Protein AF-A0A9X5AUK1-F1 (afdb_monomer_lite)

InterPro domains:
  IPR046668 Domain of unknown function DUF6538 [PF20172] (3-81)

pLDDT: mean 70.42, std 21.97, range [28.8, 96.62]

Structure (mmCIF, N/CA/C/O backbone):
data_AF-A0A9X5AUK1-F1
#
_entry.id   AF-A0A9X5AUK1-F1
#
loop_
_atom_site.group_PDB
_atom_site.id
_atom_site.type_symbol
_atom_site.label_atom_id
_atom_site.label_alt_id
_atom_site.label_comp_id
_atom_site.label_asym_id
_atom_site.label_entity_id
_atom_site.label_seq_id
_atom_site.pdbx_PDB_ins_code
_atom_site.Cartn_x
_atom_site.Cartn_y
_atom_site.Cartn_z
_atom_site.occupancy
_atom_site.B_iso_or_equiv
_atom_site.auth_seq_id
_atom_site.auth_comp_id
_atom_site.auth_asym_id
_atom_site.auth_atom_id
_atom_site.pdbx_PDB_model_num
ATOM 1 N N . MET A 1 1 ? -27.255 1.239 17.340 1.00 54.66 1 MET A N 1
ATOM 2 C CA . MET A 1 1 ? -25.835 1.315 16.924 1.00 54.66 1 MET A CA 1
ATOM 3 C C . MET A 1 1 ? -25.204 -0.062 17.032 1.00 54.66 1 MET A C 1
ATOM 5 O O . MET A 1 1 ? -25.024 -0.529 18.146 1.00 54.66 1 MET A O 1
ATOM 9 N N . THR A 1 2 ? -24.862 -0.699 15.913 1.00 79.38 2 THR A N 1
ATOM 10 C CA . THR A 1 2 ? -24.250 -2.045 15.901 1.00 79.38 2 THR A CA 1
ATOM 11 C C . THR A 1 2 ? -22.759 -2.021 16.266 1.00 79.38 2 THR A C 1
ATOM 13 O O . THR A 1 2 ? -22.248 -2.968 16.855 1.00 79.38 2 THR A O 1
ATOM 16 N N . TYR A 1 3 ? -22.072 -0.916 15.951 1.00 91.06 3 TYR A N 1
ATOM 17 C CA . TYR A 1 3 ? -20.606 -0.824 15.958 1.00 91.06 3 TYR A CA 1
ATOM 18 C C . TYR A 1 3 ? -19.957 -0.357 17.271 1.00 91.06 3 TYR A C 1
ATOM 20 O O . TYR A 1 3 ? -18.745 -0.148 17.324 1.00 91.06 3 TYR A O 1
ATOM 28 N N . LEU A 1 4 ? -20.745 -0.147 18.328 1.00 94.19 4 LEU A N 1
ATOM 29 C CA . LEU A 1 4 ? -20.285 0.402 19.607 1.00 94.19 4 LEU A CA 1
ATOM 30 C C . LEU A 1 4 ? -20.659 -0.533 20.753 1.00 94.19 4 LEU A C 1
ATOM 32 O O . LEU A 1 4 ? -21.836 -0.812 20.967 1.00 94.19 4 LEU A O 1
ATOM 36 N N . ILE A 1 5 ? -19.660 -0.948 21.530 1.00 94.69 5 ILE A N 1
ATOM 37 C CA . ILE A 1 5 ? -19.849 -1.672 22.792 1.00 94.69 5 ILE A CA 1
ATOM 38 C C . ILE A 1 5 ? -19.147 -0.919 23.923 1.00 94.69 5 ILE A C 1
ATOM 40 O O . ILE A 1 5 ? -18.085 -0.329 23.724 1.00 94.69 5 ILE A O 1
ATOM 44 N N . ARG A 1 6 ? -19.716 -0.937 25.129 1.00 93.06 6 ARG A N 1
ATOM 45 C CA . ARG A 1 6 ? -19.063 -0.396 26.328 1.00 93.06 6 ARG A CA 1
ATOM 46 C C . ARG A 1 6 ? -18.374 -1.539 27.074 1.00 93.06 6 ARG A C 1
ATOM 48 O O . ARG A 1 6 ? -18.986 -2.584 27.273 1.00 93.06 6 ARG A O 1
ATOM 55 N N . ARG A 1 7 ? -17.117 -1.354 27.485 1.00 92.19 7 ARG A N 1
ATOM 56 C CA . ARG A 1 7 ? -16.386 -2.287 28.358 1.00 92.19 7 ARG A CA 1
ATOM 57 C C . ARG A 1 7 ? -15.840 -1.495 29.548 1.00 92.19 7 ARG A C 1
ATOM 59 O O . ARG A 1 7 ? -14.939 -0.672 29.397 1.00 92.19 7 ARG A O 1
ATOM 66 N N . GLY A 1 8 ? -16.447 -1.691 30.719 1.00 91.00 8 GLY A N 1
ATOM 67 C CA . GLY A 1 8 ? -16.179 -0.874 31.906 1.00 91.00 8 GLY A CA 1
ATOM 68 C C . GLY A 1 8 ? -16.436 0.618 31.651 1.00 91.00 8 GLY A C 1
ATOM 69 O O . GLY A 1 8 ? -17.494 1.013 31.156 1.00 91.00 8 GLY A O 1
ATOM 70 N N . SER A 1 9 ? -15.446 1.457 31.959 1.00 91.81 9 SER A N 1
ATOM 71 C CA . SER A 1 9 ? -15.504 2.906 31.732 1.00 91.81 9 SER A CA 1
ATOM 72 C C . SER A 1 9 ? -15.475 3.311 30.253 1.00 91.81 9 SER A C 1
ATOM 74 O O . SER A 1 9 ? -15.947 4.396 29.925 1.00 91.81 9 SER A O 1
ATOM 76 N N . THR A 1 10 ? -14.944 2.467 29.362 1.00 94.31 10 THR A N 1
ATOM 77 C CA . THR A 1 10 ? -14.473 2.882 28.031 1.00 94.31 10 THR A CA 1
ATOM 78 C C . THR A 1 10 ? -15.326 2.313 26.893 1.00 94.31 10 THR A C 1
ATOM 80 O O . THR A 1 10 ? -15.780 1.166 26.929 1.00 94.31 10 THR A O 1
ATOM 83 N N . TRP A 1 11 ? -15.531 3.110 25.843 1.00 95.56 11 TRP A N 1
ATOM 84 C CA . TRP A 1 11 ? -16.154 2.665 24.595 1.00 95.56 11 TRP A CA 1
ATOM 85 C C . TRP A 1 11 ? -15.161 1.929 23.698 1.00 95.56 11 TRP A C 1
ATOM 87 O O . TRP A 1 11 ? -14.008 2.333 23.541 1.00 95.56 11 TRP A O 1
ATOM 97 N N . HIS A 1 12 ? -15.636 0.861 23.073 1.00 95.88 12 HIS A N 1
ATOM 98 C CA . HIS A 1 12 ? -14.925 0.089 22.068 1.00 95.88 12 HIS A CA 1
ATOM 99 C C . HIS A 1 12 ? -15.720 0.086 20.762 1.00 95.88 12 HIS A C 1
ATOM 101 O O . HIS A 1 12 ? -16.948 -0.033 20.757 1.00 95.88 12 HIS A O 1
ATOM 107 N N . PHE A 1 13 ? -14.992 0.185 19.657 1.00 96.50 13 PHE A N 1
ATOM 108 C CA . PHE A 1 13 ? -15.482 -0.131 18.328 1.00 96.50 13 PHE A CA 1
ATOM 109 C C . PHE A 1 13 ? -15.560 -1.653 18.185 1.00 96.50 13 PHE A C 1
ATOM 111 O O . PHE A 1 13 ? -14.658 -2.358 18.644 1.00 96.50 13 PHE A O 1
ATOM 118 N N . ARG A 1 14 ? -16.633 -2.149 17.569 1.00 95.69 14 ARG A N 1
ATOM 119 C CA . ARG A 1 14 ? -16.837 -3.565 17.244 1.00 95.69 14 ARG A CA 1
ATOM 120 C C . ARG A 1 14 ? -17.343 -3.674 15.812 1.00 95.69 14 ARG A C 1
ATOM 122 O O . ARG A 1 14 ? -18.458 -3.248 15.538 1.00 95.69 14 ARG A O 1
ATOM 129 N N . PHE A 1 15 ? -16.582 -4.301 14.927 1.00 95.06 15 PHE A N 1
ATOM 130 C CA . PHE A 1 15 ? -17.014 -4.592 13.560 1.00 95.06 15 PHE A CA 1
ATOM 131 C C . PHE A 1 15 ? -17.009 -6.103 13.340 1.00 95.06 15 PHE A C 1
ATOM 133 O O . PHE A 1 15 ? -15.970 -6.742 13.494 1.00 95.06 15 PHE A O 1
ATOM 140 N N . ARG A 1 16 ? -18.162 -6.692 13.004 1.00 94.44 16 ARG A N 1
ATOM 141 C CA . ARG A 1 16 ? -18.233 -8.101 12.588 1.00 94.44 16 ARG A CA 1
ATOM 142 C C . ARG A 1 16 ? -17.799 -8.197 11.136 1.00 94.44 16 ARG A C 1
ATOM 144 O O . ARG A 1 16 ? -18.330 -7.466 10.307 1.00 94.44 16 ARG A O 1
ATOM 151 N N . LEU A 1 17 ? -16.852 -9.080 10.839 1.00 94.06 17 LEU A N 1
ATOM 152 C CA . LEU A 1 17 ? -16.401 -9.258 9.465 1.00 94.06 17 LEU A CA 1
ATOM 153 C C . LEU A 1 17 ? -17.449 -10.048 8.657 1.00 94.06 17 LEU A C 1
ATOM 155 O O . LEU A 1 17 ? -18.059 -10.975 9.215 1.00 94.06 17 LEU A O 1
ATOM 159 N N . PRO A 1 18 ? -17.673 -9.679 7.378 1.00 94.44 18 PRO A N 1
ATOM 160 C CA . PRO A 1 18 ? -18.588 -10.386 6.490 1.00 94.44 18 PRO A CA 1
ATOM 161 C C . PRO A 1 18 ? -18.292 -11.880 6.394 1.00 94.44 18 PRO A C 1
ATOM 163 O O . PRO A 1 18 ? -17.151 -12.315 6.551 1.00 94.44 18 PRO A O 1
ATOM 166 N N . ASP A 1 19 ? -19.336 -12.657 6.136 1.00 92.56 19 ASP A N 1
ATOM 167 C CA . ASP A 1 19 ? -19.316 -14.120 6.129 1.00 92.56 19 ASP A CA 1
ATOM 168 C C . ASP A 1 19 ? -18.298 -14.697 5.130 1.00 92.56 19 ASP A C 1
ATOM 170 O O . ASP A 1 19 ? -17.636 -15.676 5.452 1.00 92.56 19 ASP A O 1
ATOM 174 N N . ASP A 1 20 ? -18.090 -14.023 3.996 1.00 92.62 20 ASP A N 1
ATOM 175 C CA . ASP A 1 20 ? -17.104 -14.335 2.947 1.00 92.62 20 ASP A CA 1
ATOM 176 C C . ASP A 1 20 ? -15.632 -14.064 3.325 1.00 92.62 20 ASP A C 1
ATOM 178 O O . ASP A 1 20 ? -14.723 -14.500 2.624 1.00 92.62 20 ASP A O 1
ATOM 182 N N . LEU A 1 21 ? -15.381 -13.356 4.432 1.00 92.50 21 LEU A N 1
ATOM 183 C CA . LEU A 1 21 ? -14.038 -13.139 4.990 1.00 92.50 21 LEU A CA 1
ATOM 184 C C . LEU A 1 21 ? -13.853 -13.841 6.345 1.00 92.50 21 LEU A C 1
ATOM 186 O O . LEU A 1 21 ? -12.732 -14.132 6.763 1.00 92.50 21 LEU A O 1
ATOM 190 N N . ARG A 1 22 ? -14.940 -14.089 7.079 1.00 91.94 22 ARG A N 1
ATOM 191 C CA . ARG A 1 22 ? -14.917 -14.488 8.489 1.00 91.94 22 ARG A CA 1
ATOM 192 C C . ARG A 1 22 ? -14.275 -15.863 8.705 1.00 91.94 22 ARG A C 1
ATOM 194 O O . ARG A 1 22 ? -14.884 -16.895 8.454 1.00 91.94 22 ARG A O 1
ATOM 201 N N . GLY A 1 23 ? -13.082 -15.892 9.301 1.00 89.12 23 GLY A N 1
ATOM 202 C CA . GLY A 1 23 ? -12.418 -17.142 9.707 1.00 89.12 23 GLY A CA 1
ATOM 203 C C . GLY A 1 23 ? -11.762 -17.941 8.574 1.00 89.12 23 GLY A C 1
ATOM 204 O O . GLY A 1 23 ? -11.239 -19.030 8.841 1.00 89.12 23 GLY A O 1
ATOM 205 N N . HIS A 1 24 ? -11.759 -17.401 7.350 1.00 91.38 24 HIS A N 1
ATOM 206 C CA . HIS A 1 24 ? -11.019 -17.946 6.211 1.00 91.38 24 HIS A CA 1
ATOM 207 C C . HIS A 1 24 ? -9.509 -17.981 6.497 1.00 91.38 24 HIS A C 1
ATOM 209 O O . HIS A 1 24 ? -8.994 -17.191 7.296 1.00 91.38 24 HIS A O 1
ATOM 215 N N . ALA A 1 25 ? -8.801 -18.914 5.855 1.00 92.56 25 ALA A N 1
ATOM 216 C CA . ALA A 1 25 ? -7.341 -18.959 5.880 1.00 92.56 25 ALA A CA 1
ATOM 217 C C . ALA A 1 25 ? -6.749 -17.711 5.205 1.00 92.56 25 ALA A C 1
ATOM 219 O O . ALA A 1 25 ? -7.344 -17.156 4.282 1.00 92.56 25 ALA A O 1
ATOM 220 N N . VAL A 1 26 ? -5.590 -17.267 5.684 1.00 92.62 26 VAL A N 1
ATOM 221 C CA . VAL A 1 26 ? -4.855 -16.125 5.126 1.00 92.62 26 VAL A CA 1
ATOM 222 C C . VAL A 1 26 ? -3.848 -16.642 4.091 1.00 92.62 26 VAL A C 1
ATOM 224 O O . VAL A 1 26 ? -3.018 -17.466 4.467 1.00 92.62 26 VAL A O 1
ATOM 227 N N . PRO A 1 27 ? -3.901 -16.194 2.820 1.00 90.62 27 PRO A N 1
ATOM 228 C CA . PRO A 1 27 ? -2.898 -16.531 1.806 1.00 90.62 27 PRO A CA 1
ATOM 229 C C . PRO A 1 27 ? -1.476 -16.099 2.191 1.00 90.62 27 PRO A C 1
ATOM 231 O O . PRO A 1 27 ? -1.298 -15.065 2.834 1.00 90.62 27 PRO A O 1
ATOM 234 N N . ASP A 1 28 ? -0.461 -16.824 1.716 1.00 86.19 28 ASP A N 1
ATOM 235 C CA . ASP A 1 28 ? 0.950 -16.588 2.073 1.00 86.19 28 ASP A CA 1
ATOM 236 C C . ASP A 1 28 ? 1.465 -15.187 1.697 1.00 86.19 28 ASP A C 1
ATOM 238 O O . ASP A 1 28 ? 2.341 -14.633 2.358 1.00 86.19 28 ASP A O 1
ATOM 242 N N . HIS A 1 29 ? 0.899 -14.584 0.648 1.00 86.75 29 HIS A N 1
ATOM 243 C CA . HIS A 1 29 ? 1.266 -13.254 0.144 1.00 86.75 29 HIS A CA 1
ATOM 244 C C . HIS A 1 29 ? 0.322 -12.138 0.626 1.00 86.75 29 HIS A C 1
ATOM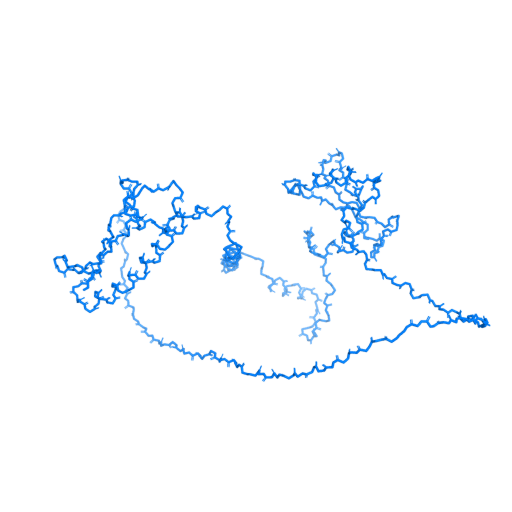 246 O O . HIS A 1 29 ? 0.114 -11.150 -0.078 1.00 86.75 29 HIS A O 1
ATOM 252 N N . TRP A 1 30 ? -0.290 -12.292 1.806 1.00 89.56 30 TRP A N 1
ATOM 253 C CA . TRP A 1 30 ? -1.219 -11.302 2.357 1.00 89.56 30 TRP A CA 1
ATOM 254 C C . TRP A 1 30 ? -0.561 -9.921 2.550 1.00 89.56 30 TRP A C 1
ATOM 256 O O . TRP A 1 30 ? 0.485 -9.829 3.199 1.00 89.56 30 TRP A O 1
ATOM 266 N N . PRO A 1 31 ? -1.154 -8.831 2.030 1.00 90.06 31 PRO A N 1
ATOM 267 C CA . PRO A 1 31 ? -0.500 -7.531 2.012 1.00 90.06 31 PRO A CA 1
ATOM 268 C C . PRO A 1 31 ? -0.614 -6.817 3.370 1.00 90.06 31 PRO A C 1
ATOM 270 O O . PRO A 1 31 ? -1.591 -6.963 4.111 1.00 90.06 31 PRO A O 1
ATOM 273 N N . SER A 1 32 ? 0.406 -6.028 3.713 1.00 89.69 32 SER A N 1
ATOM 274 C CA . SER A 1 32 ? 0.609 -5.510 5.075 1.00 89.69 32 SER A CA 1
ATOM 275 C C . SER A 1 32 ? -0.445 -4.493 5.539 1.00 89.69 32 SER A C 1
ATOM 277 O O . SER A 1 32 ? -0.742 -4.422 6.732 1.00 89.69 32 SER A O 1
ATOM 279 N N . ASN A 1 33 ? -1.084 -3.763 4.618 1.00 90.69 33 ASN A N 1
ATOM 280 C CA . ASN A 1 33 ? -2.249 -2.912 4.903 1.00 90.69 33 ASN A CA 1
ATOM 281 C C . ASN A 1 33 ? -3.432 -3.709 5.480 1.00 90.69 33 ASN A C 1
ATOM 283 O O . ASN A 1 33 ? -4.180 -3.179 6.297 1.00 90.69 33 ASN A O 1
ATOM 287 N N . LEU A 1 34 ? -3.580 -4.984 5.104 1.00 93.62 34 LEU A N 1
ATOM 288 C CA . LEU A 1 34 ? -4.686 -5.848 5.522 1.00 93.62 34 LEU A CA 1
ATOM 289 C C . LEU A 1 34 ? -4.398 -6.665 6.794 1.00 93.62 34 LEU A C 1
ATOM 291 O O . LEU A 1 34 ? -5.257 -7.430 7.246 1.00 93.62 34 LEU A O 1
ATOM 295 N N . GLU A 1 35 ? -3.235 -6.505 7.430 1.00 92.50 35 GLU A N 1
ATOM 296 C CA . GLU A 1 35 ? -2.945 -7.121 8.734 1.00 92.50 35 GLU A CA 1
ATOM 297 C C . GLU A 1 35 ? -3.982 -6.854 9.848 1.00 92.50 35 GLU A C 1
ATOM 299 O O . GLU A 1 35 ? -4.208 -7.760 10.662 1.00 92.50 35 GLU A O 1
ATOM 304 N N . PRO A 1 36 ? -4.665 -5.688 9.933 1.00 93.69 36 PRO A N 1
ATOM 305 C CA . PRO A 1 36 ? -5.701 -5.461 10.942 1.00 93.69 36 PRO A CA 1
ATOM 306 C C . PRO A 1 36 ? -6.845 -6.482 10.886 1.00 93.69 36 PRO A C 1
ATOM 308 O O . PRO A 1 36 ? -7.488 -6.725 11.911 1.00 93.69 36 PRO A O 1
ATOM 311 N N . LEU A 1 37 ? -7.052 -7.149 9.744 1.00 94.56 37 LEU A N 1
ATOM 312 C CA . LEU A 1 37 ? -8.035 -8.223 9.573 1.00 94.56 37 LEU A CA 1
ATOM 313 C C . LEU A 1 37 ? -7.534 -9.592 10.067 1.00 94.56 37 LEU A C 1
ATOM 315 O O . LEU A 1 37 ? -8.344 -10.466 10.365 1.00 94.56 37 LEU A O 1
ATOM 319 N N . VAL A 1 38 ? -6.221 -9.790 10.204 1.00 95.50 38 VAL A N 1
ATOM 320 C CA . VAL A 1 38 ? -5.598 -11.100 10.464 1.00 95.50 38 VAL A CA 1
ATOM 321 C C . VAL A 1 38 ? -5.512 -11.412 11.957 1.00 95.50 38 VAL A C 1
ATOM 323 O O . VAL A 1 38 ? -5.113 -10.574 12.772 1.00 95.50 38 VAL A O 1
ATOM 326 N N . ASN A 1 39 ? -5.834 -12.649 12.340 1.00 94.06 39 ASN A N 1
ATOM 327 C CA . ASN A 1 39 ? -5.438 -13.227 13.619 1.00 94.06 39 ASN A CA 1
ATOM 328 C C . ASN A 1 39 ? -4.114 -13.987 13.446 1.00 94.06 39 ASN A C 1
ATOM 330 O O . ASN A 1 39 ? -4.106 -15.181 13.138 1.00 94.06 39 ASN A O 1
ATOM 334 N N . ARG A 1 40 ? -2.994 -13.291 13.691 1.00 89.75 40 ARG A N 1
ATOM 335 C CA . ARG A 1 40 ? -1.628 -13.828 13.535 1.00 89.75 40 ARG A CA 1
ATOM 336 C C . ARG A 1 40 ? -1.375 -15.137 14.308 1.00 89.75 40 ARG A C 1
ATOM 338 O O . ARG A 1 40 ? -0.492 -15.885 13.918 1.00 89.75 40 ARG A O 1
ATOM 345 N N . LYS A 1 41 ? -2.137 -15.442 15.372 1.00 90.44 41 LYS A N 1
ATOM 346 C CA . LYS A 1 41 ? -1.997 -16.702 16.134 1.00 90.44 41 LYS A CA 1
ATOM 347 C C . LYS A 1 41 ? -2.637 -17.926 15.468 1.00 90.44 41 LYS A C 1
ATOM 349 O O . LYS A 1 41 ? -2.333 -19.036 15.880 1.00 90.44 41 LYS A O 1
ATOM 354 N N . LEU A 1 42 ? -3.553 -17.737 14.513 1.00 89.81 42 LEU A N 1
ATOM 355 C CA . LEU A 1 42 ? -4.350 -18.820 13.913 1.00 89.81 42 LEU A CA 1
ATOM 356 C C . LEU A 1 42 ? -4.200 -18.939 12.386 1.00 89.81 42 LEU A C 1
ATOM 358 O O . LEU A 1 42 ? -4.877 -19.775 11.794 1.00 89.81 42 LEU A O 1
ATOM 362 N N . GLY A 1 43 ? -3.397 -18.084 11.736 1.00 91.12 43 GLY A N 1
ATOM 363 C CA . GLY A 1 43 ? -3.268 -18.058 10.267 1.00 91.12 43 GLY A CA 1
ATOM 364 C C . GLY A 1 43 ? -4.581 -17.748 9.531 1.00 91.12 43 GLY A C 1
ATOM 365 O O . GLY A 1 43 ? -4.772 -18.155 8.388 1.00 91.12 43 GLY A O 1
ATOM 366 N N . ARG A 1 44 ? -5.531 -17.087 10.206 1.00 95.38 44 ARG A N 1
ATOM 367 C CA . ARG A 1 44 ? -6.911 -16.889 9.737 1.00 95.38 44 ARG A CA 1
ATOM 368 C C . ARG A 1 44 ? -7.369 -15.449 9.905 1.00 95.38 44 ARG A C 1
ATOM 370 O O . ARG A 1 44 ? -6.932 -14.750 10.823 1.00 95.38 44 ARG A O 1
ATOM 377 N N . LEU A 1 45 ? -8.298 -15.028 9.058 1.00 95.06 45 LEU A N 1
ATOM 378 C CA . LEU A 1 45 ? -9.006 -13.762 9.205 1.00 95.06 45 LEU A CA 1
ATOM 379 C C . LEU A 1 45 ? -9.876 -13.773 10.472 1.00 95.06 45 LEU A C 1
ATOM 381 O O . LEU A 1 45 ? -10.421 -14.801 10.883 1.00 95.06 45 LEU A O 1
ATOM 385 N N . LYS A 1 46 ? -9.978 -12.619 11.132 1.00 95.06 46 LYS A N 1
ATOM 386 C CA . LYS A 1 46 ? -10.761 -12.431 12.360 1.00 95.06 46 LYS A CA 1
ATOM 387 C C . LYS A 1 46 ? -12.254 -12.665 12.101 1.00 95.06 46 LYS A C 1
ATOM 389 O O . LYS A 1 46 ? -12.744 -12.552 10.982 1.00 95.06 46 LYS A O 1
ATOM 394 N N . GLN A 1 47 ? -12.996 -12.951 13.170 1.00 94.06 47 GLN A N 1
ATOM 395 C CA . GLN A 1 47 ? -14.464 -12.972 13.129 1.00 94.06 47 GLN A CA 1
ATOM 396 C C . GLN A 1 47 ? -15.066 -11.593 13.418 1.00 94.06 47 GLN A C 1
ATOM 398 O O . GLN A 1 47 ? -16.051 -11.188 12.803 1.00 94.06 47 GLN A O 1
ATOM 403 N N . GLU A 1 48 ? -14.438 -10.847 14.323 1.00 94.50 48 GLU A N 1
ATOM 404 C CA . GLU A 1 48 ? -14.741 -9.446 14.573 1.00 94.50 48 GLU A CA 1
ATOM 405 C C . GLU A 1 48 ? -13.475 -8.672 14.944 1.00 94.50 48 GLU A C 1
ATOM 407 O O . GLU A 1 48 ? -12.561 -9.196 15.585 1.00 94.50 48 GLU A O 1
ATOM 412 N N . ILE A 1 49 ? -13.435 -7.407 14.539 1.00 93.88 49 ILE A N 1
ATOM 413 C CA . ILE A 1 49 ? -12.451 -6.425 14.981 1.00 93.88 49 ILE A CA 1
ATOM 414 C C . ILE A 1 49 ? -13.034 -5.754 16.222 1.00 93.88 49 ILE A C 1
ATOM 416 O O . ILE A 1 49 ? -14.159 -5.257 16.187 1.00 93.88 49 ILE A O 1
ATOM 420 N N . THR A 1 50 ? -12.287 -5.744 17.326 1.00 94.56 50 THR A N 1
ATOM 421 C CA . THR A 1 50 ? -12.641 -4.986 18.534 1.00 94.56 50 THR A CA 1
ATOM 422 C C . THR A 1 50 ? -11.472 -4.095 18.929 1.00 94.56 50 THR A C 1
ATOM 424 O O . THR A 1 50 ? -10.413 -4.594 19.298 1.00 94.56 50 THR A O 1
ATOM 427 N N . GLU A 1 51 ? -11.675 -2.780 18.904 1.00 93.44 51 GLU A N 1
ATOM 428 C CA . GLU A 1 51 ? -10.659 -1.781 19.254 1.00 93.44 51 GLU A CA 1
ATOM 429 C C . GLU A 1 51 ? -11.172 -0.838 20.343 1.00 93.44 51 GLU A C 1
ATOM 431 O O . GLU A 1 51 ? -12.350 -0.489 20.375 1.00 93.44 51 GLU A O 1
ATOM 436 N N . SER A 1 52 ? -10.296 -0.400 21.250 1.00 94.88 52 SER A N 1
ATOM 437 C CA . SER A 1 52 ? -10.668 0.603 22.253 1.00 94.88 52 SER A CA 1
ATOM 438 C C . SER A 1 52 ? -10.671 1.999 21.637 1.00 94.88 52 SER A C 1
ATOM 440 O O . SER A 1 52 ? -9.649 2.453 21.126 1.00 94.88 52 SER A O 1
ATOM 442 N N . LEU A 1 53 ? -11.788 2.721 21.756 1.00 94.94 53 LEU A N 1
ATOM 443 C CA . LEU A 1 53 ? -11.897 4.110 21.302 1.00 94.94 53 LEU A CA 1
ATOM 444 C C . LEU A 1 53 ? -11.281 5.110 22.290 1.00 94.94 53 LEU A C 1
ATOM 446 O O . LEU A 1 53 ? -11.309 6.310 22.011 1.00 94.94 53 LEU A O 1
ATOM 450 N N . ARG A 1 54 ? -10.735 4.641 23.427 1.00 93.62 54 ARG A N 1
ATOM 451 C CA . ARG A 1 54 ? -10.045 5.448 24.454 1.00 93.62 54 ARG A CA 1
ATOM 452 C C . ARG A 1 54 ? -10.830 6.715 24.833 1.00 93.62 54 ARG A C 1
ATOM 454 O O . ARG A 1 54 ? -10.321 7.834 24.764 1.00 93.62 54 ARG A O 1
ATOM 461 N N . THR A 1 55 ? -12.111 6.533 25.147 1.00 94.06 55 THR A N 1
ATOM 462 C CA . THR A 1 55 ? -13.018 7.571 25.656 1.00 94.06 55 THR A CA 1
ATOM 463 C C . THR A 1 55 ? -14.155 6.937 26.460 1.00 94.06 55 THR A C 1
ATOM 465 O O . THR A 1 55 ? -14.598 5.832 26.139 1.00 94.06 55 THR A O 1
ATOM 468 N N . ALA A 1 56 ? -14.637 7.644 27.483 1.00 93.31 56 ALA A N 1
ATOM 469 C CA . ALA A 1 56 ? -15.862 7.315 28.216 1.00 93.31 56 ALA A CA 1
ATOM 470 C C . ALA A 1 56 ? -17.106 8.031 27.645 1.00 93.31 56 ALA A C 1
ATOM 472 O O . ALA A 1 56 ? -18.236 7.599 27.877 1.00 93.31 56 ALA A O 1
ATOM 473 N N . GLU A 1 57 ? -16.916 9.100 26.867 1.00 94.12 57 GLU A N 1
ATOM 474 C CA . GLU A 1 57 ? -17.999 9.950 26.368 1.00 94.12 57 GLU A CA 1
ATOM 475 C C . GLU A 1 57 ? -18.626 9.383 25.084 1.00 94.12 57 GLU A C 1
ATOM 477 O O . GLU A 1 57 ? -17.928 9.058 24.118 1.00 94.12 57 GLU A O 1
ATOM 482 N N . ASN A 1 58 ? -19.959 9.269 25.052 1.00 92.56 58 ASN A N 1
ATOM 483 C CA . ASN A 1 58 ? -20.669 8.619 23.946 1.00 92.56 58 ASN A CA 1
ATOM 484 C C . ASN A 1 58 ? -20.662 9.445 22.642 1.00 92.56 58 ASN A C 1
ATOM 486 O O . ASN A 1 58 ? -20.665 8.860 21.563 1.00 92.56 58 ASN A O 1
ATOM 490 N N . SER A 1 59 ? -20.611 10.777 22.726 1.00 93.31 59 SER A N 1
ATOM 491 C CA . SER A 1 59 ? -20.503 11.700 21.581 1.00 93.31 59 SER A CA 1
ATOM 492 C C . SER A 1 59 ? -19.202 11.455 20.792 1.00 93.31 59 SER A C 1
ATOM 494 O O . SER A 1 59 ? -19.233 11.098 19.613 1.00 93.31 59 SER A O 1
ATOM 496 N N . ILE A 1 60 ? -18.058 11.529 21.481 1.00 93.56 60 ILE A N 1
ATOM 497 C CA . ILE A 1 60 ? -16.714 11.275 20.958 1.00 93.56 60 ILE A CA 1
ATOM 498 C C . ILE A 1 60 ? -16.594 9.818 20.497 1.00 93.56 60 ILE A C 1
ATOM 500 O O . ILE A 1 60 ? -15.984 9.555 19.461 1.00 93.56 60 ILE A O 1
ATOM 504 N N . ALA A 1 61 ? -17.207 8.867 21.212 1.00 94.06 61 ALA A N 1
ATOM 505 C CA . ALA A 1 61 ? -17.249 7.471 20.782 1.00 94.06 61 ALA A CA 1
ATOM 506 C C . ALA A 1 61 ? -17.984 7.295 19.441 1.00 94.06 61 ALA A C 1
ATOM 508 O O . ALA A 1 61 ? -17.468 6.601 18.569 1.00 94.06 61 ALA A O 1
ATOM 509 N N . ARG A 1 62 ? -19.138 7.950 19.230 1.00 93.75 62 ARG A N 1
ATOM 510 C CA . ARG A 1 62 ? -19.847 7.940 17.933 1.00 93.75 62 ARG A CA 1
ATOM 511 C C . ARG A 1 62 ? -19.005 8.563 16.823 1.00 93.75 62 ARG A C 1
ATOM 513 O O . ARG A 1 62 ? -18.880 7.953 15.767 1.00 93.75 62 ARG A O 1
ATOM 520 N N . ALA A 1 63 ? -18.396 9.724 17.069 1.00 93.19 63 ALA A N 1
ATOM 521 C CA . ALA A 1 63 ? -17.556 10.401 16.081 1.00 93.19 63 ALA A CA 1
ATOM 522 C C . ALA A 1 63 ? -16.343 9.544 15.668 1.00 93.19 63 ALA A C 1
ATOM 524 O O . ALA A 1 63 ? -16.108 9.337 14.479 1.00 93.19 63 ALA A O 1
ATOM 525 N N . ARG A 1 64 ? -15.615 8.971 16.639 1.00 95.06 64 ARG A N 1
ATOM 526 C CA . ARG A 1 64 ? -14.477 8.073 16.367 1.00 95.06 64 ARG A CA 1
ATOM 527 C C . ARG A 1 64 ? -14.912 6.766 15.697 1.00 95.06 64 ARG A C 1
ATOM 529 O O . ARG A 1 64 ? -14.216 6.294 14.804 1.00 95.06 64 ARG A O 1
ATOM 536 N N . ALA A 1 65 ? -16.056 6.196 16.085 1.00 94.25 65 ALA A N 1
ATOM 537 C CA . ALA A 1 65 ? -16.603 5.008 15.431 1.00 94.25 65 ALA A CA 1
ATOM 538 C C . ALA A 1 65 ? -16.992 5.278 13.970 1.00 94.25 65 ALA A C 1
ATOM 540 O O . ALA A 1 65 ? -16.749 4.420 13.135 1.00 94.25 65 ALA A O 1
ATOM 541 N N . GLY A 1 66 ? -17.527 6.462 13.645 1.00 92.81 66 GLY A N 1
ATOM 542 C CA . GLY A 1 66 ? -17.853 6.852 12.267 1.00 92.81 66 GLY A CA 1
ATOM 543 C C . GLY A 1 66 ? -16.651 6.768 11.322 1.00 92.81 66 GLY A C 1
ATOM 544 O O . GLY A 1 66 ? -16.758 6.165 10.259 1.00 92.81 66 GLY A O 1
ATOM 545 N N . VAL A 1 67 ? -15.493 7.286 11.749 1.00 92.94 67 VAL A N 1
ATOM 546 C CA . VAL A 1 67 ? -14.231 7.162 10.995 1.00 92.94 67 VAL A CA 1
ATOM 547 C C . VAL A 1 67 ? -13.835 5.689 10.844 1.00 92.94 67 VAL A C 1
ATOM 549 O O . VAL A 1 67 ? -13.634 5.216 9.729 1.00 92.94 67 VAL A O 1
ATOM 552 N N . ARG A 1 68 ? -13.831 4.923 11.947 1.00 94.12 68 ARG A N 1
ATOM 553 C CA . ARG A 1 68 ? -13.412 3.511 11.916 1.00 94.12 68 ARG A CA 1
ATOM 554 C C . ARG A 1 68 ? -14.344 2.580 11.138 1.00 94.12 68 ARG A C 1
ATOM 556 O O . ARG A 1 68 ? -13.879 1.530 10.704 1.00 94.12 68 ARG A O 1
ATOM 563 N N . ILE A 1 69 ? -15.615 2.937 10.934 1.00 94.12 69 ILE A N 1
ATOM 564 C CA . ILE A 1 69 ? -16.504 2.225 9.999 1.00 94.12 69 ILE A CA 1
ATOM 565 C C . ILE A 1 69 ? -15.939 2.350 8.581 1.00 94.12 69 ILE A C 1
ATOM 567 O O . ILE A 1 69 ? -15.650 1.325 7.974 1.00 94.12 69 ILE A O 1
ATOM 571 N N . GLY A 1 70 ? -15.679 3.575 8.107 1.00 92.88 70 GLY A N 1
ATOM 572 C CA . GLY A 1 70 ? -15.111 3.818 6.776 1.00 92.88 70 GLY A CA 1
ATOM 573 C C . GLY A 1 70 ? -13.745 3.155 6.574 1.00 92.88 70 GLY A C 1
ATOM 5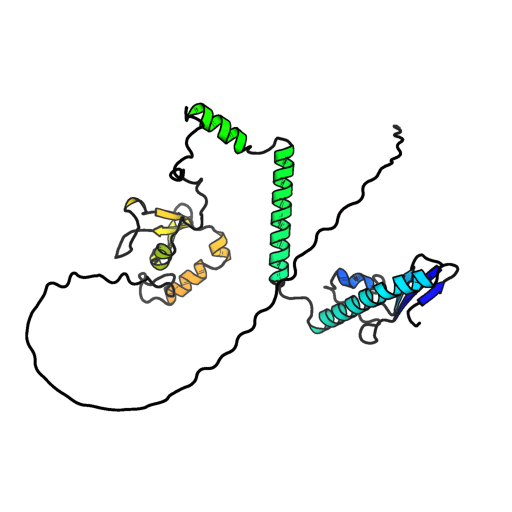74 O O . GLY A 1 70 ? -13.549 2.464 5.576 1.00 92.88 70 GLY A O 1
ATOM 575 N N . ASP A 1 71 ? -12.840 3.276 7.553 1.00 93.56 71 ASP A N 1
ATOM 576 C CA . ASP A 1 71 ? -11.532 2.602 7.521 1.00 93.56 71 ASP A CA 1
ATOM 577 C C . ASP A 1 71 ? -11.687 1.072 7.386 1.00 93.56 71 ASP A C 1
ATOM 579 O O . ASP A 1 71 ? -10.990 0.424 6.607 1.00 93.56 71 ASP A O 1
ATOM 583 N N . THR A 1 72 ? -12.624 0.476 8.134 1.00 94.44 72 THR A N 1
ATOM 584 C CA . THR A 1 72 ? -12.833 -0.981 8.138 1.00 94.44 72 THR A CA 1
ATOM 585 C C . THR A 1 72 ? -13.537 -1.470 6.874 1.00 94.44 72 THR A C 1
ATOM 587 O O . THR A 1 72 ? -13.205 -2.536 6.362 1.00 94.44 72 THR A O 1
ATOM 590 N N . GLU A 1 73 ? -14.486 -0.701 6.342 1.00 94.88 73 GLU A N 1
ATOM 591 C CA . GLU A 1 73 ? -15.165 -1.006 5.080 1.00 94.88 73 GLU A CA 1
ATOM 592 C C . GLU A 1 73 ? -14.200 -0.923 3.887 1.00 94.88 73 GLU A C 1
ATOM 594 O O . GLU A 1 73 ? -14.285 -1.755 2.980 1.00 94.88 73 GLU A O 1
ATOM 599 N N . LEU A 1 74 ? -13.225 -0.004 3.921 1.00 94.56 74 LEU A N 1
ATOM 600 C CA . LEU A 1 74 ? -12.133 0.042 2.946 1.00 94.56 74 LEU A CA 1
ATOM 601 C C . LEU A 1 74 ? -11.249 -1.212 3.030 1.00 94.56 74 LEU A C 1
ATOM 603 O O . LEU A 1 74 ? -11.068 -1.880 2.014 1.00 94.56 74 LEU A O 1
ATOM 607 N N . LEU A 1 75 ? -10.795 -1.599 4.229 1.00 94.69 75 LEU A N 1
ATOM 608 C CA . LEU A 1 75 ? -10.025 -2.837 4.433 1.00 94.69 75 LEU A CA 1
ATOM 609 C C . LEU A 1 75 ? -10.793 -4.087 3.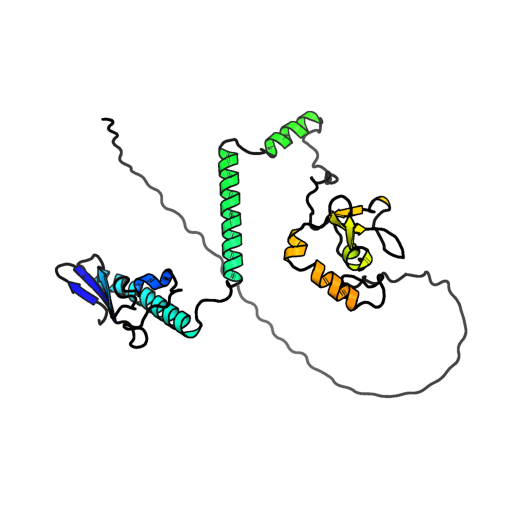964 1.00 94.69 75 LEU A C 1
ATOM 611 O O . LEU A 1 75 ? -10.215 -4.975 3.344 1.00 94.69 75 LEU A O 1
ATOM 615 N N . VAL A 1 76 ? -12.104 -4.163 4.219 1.00 95.31 76 VAL A N 1
ATOM 616 C CA . VAL A 1 76 ? -12.975 -5.252 3.736 1.00 95.31 76 VAL A CA 1
ATOM 617 C C . VAL A 1 76 ? -13.072 -5.263 2.208 1.00 95.31 76 VAL A C 1
ATOM 619 O O . VAL A 1 76 ? -13.033 -6.335 1.600 1.00 95.31 76 VAL A O 1
ATOM 622 N N . ARG A 1 77 ? -13.179 -4.093 1.568 1.00 95.12 77 ARG A N 1
ATOM 623 C CA . ARG A 1 77 ? -13.203 -3.968 0.103 1.00 95.12 77 ARG A CA 1
ATOM 624 C C . ARG A 1 77 ? -11.870 -4.384 -0.520 1.00 95.12 77 ARG A C 1
ATOM 626 O O . ARG A 1 77 ? -11.874 -5.122 -1.500 1.00 95.12 77 ARG A O 1
ATOM 633 N N . GLU A 1 78 ? -10.753 -3.942 0.050 1.00 93.06 78 GLU A N 1
ATOM 634 C CA . GLU A 1 78 ? -9.402 -4.309 -0.387 1.00 93.06 78 GLU A CA 1
ATOM 635 C C . GLU A 1 78 ? -9.124 -5.807 -0.189 1.00 93.06 78 GLU A C 1
ATOM 637 O O . GLU A 1 78 ? -8.597 -6.447 -1.093 1.00 93.06 78 GLU A O 1
ATOM 642 N N . ALA A 1 79 ? -9.561 -6.400 0.926 1.00 93.38 79 ALA A N 1
ATOM 643 C CA . ALA A 1 79 ? -9.454 -7.840 1.172 1.00 93.38 79 ALA A CA 1
ATOM 644 C C . ALA A 1 79 ? -10.250 -8.679 0.168 1.00 93.38 79 ALA A C 1
ATOM 646 O O . ALA A 1 79 ? -9.723 -9.646 -0.379 1.00 93.38 79 ALA A O 1
ATOM 647 N N . ARG A 1 80 ? -11.497 -8.289 -0.125 1.00 94.12 80 ARG A N 1
ATOM 648 C CA . ARG A 1 80 ? -12.308 -8.923 -1.177 1.00 94.12 80 ARG A CA 1
ATOM 649 C C . ARG A 1 80 ? -11.652 -8.800 -2.548 1.00 94.12 80 ARG A C 1
ATOM 651 O O . ARG A 1 80 ? -11.624 -9.775 -3.289 1.00 94.12 80 ARG A O 1
ATOM 658 N N . ARG A 1 81 ? -11.098 -7.624 -2.863 1.00 91.06 81 ARG A N 1
ATOM 659 C CA . ARG A 1 81 ? -10.367 -7.384 -4.111 1.00 91.06 81 ARG A CA 1
ATOM 660 C C . ARG A 1 81 ? -9.154 -8.308 -4.226 1.00 91.06 81 ARG A C 1
ATOM 662 O O . ARG A 1 81 ? -9.038 -9.019 -5.213 1.00 91.06 81 ARG A O 1
ATOM 669 N N . PHE A 1 82 ? -8.307 -8.359 -3.199 1.00 91.31 82 PHE A N 1
ATOM 670 C CA . PHE A 1 82 ? -7.117 -9.214 -3.161 1.00 91.31 82 PHE A CA 1
ATOM 671 C C . PHE A 1 82 ? -7.455 -10.712 -3.259 1.00 91.31 82 PHE A C 1
ATOM 673 O O . PHE A 1 82 ? -6.757 -11.457 -3.936 1.00 91.31 82 PHE A O 1
ATOM 680 N N . LEU A 1 83 ? -8.543 -11.166 -2.629 1.00 89.62 83 LEU A N 1
ATOM 681 C CA . LEU A 1 83 ? -8.984 -12.565 -2.716 1.00 89.62 83 LEU A CA 1
ATOM 682 C C . LEU A 1 83 ? -9.621 -12.933 -4.070 1.00 89.62 83 LEU A C 1
ATOM 684 O O . LEU A 1 83 ? -9.683 -14.117 -4.389 1.00 89.62 83 LEU A O 1
ATOM 688 N N . ALA A 1 84 ? -10.086 -11.954 -4.854 1.00 89.19 84 ALA A N 1
ATOM 689 C CA . ALA A 1 84 ? -10.699 -12.171 -6.168 1.00 89.19 84 ALA A CA 1
ATOM 690 C C . ALA A 1 84 ? -9.725 -11.961 -7.345 1.00 89.19 84 ALA A C 1
ATOM 692 O O . ALA A 1 84 ? -9.774 -12.706 -8.318 1.00 89.19 84 ALA A O 1
ATOM 693 N N . GLU A 1 85 ? -8.851 -10.953 -7.263 1.00 86.56 85 GLU A N 1
ATOM 694 C CA . GLU A 1 85 ? -7.846 -10.619 -8.288 1.00 86.56 85 GLU A CA 1
ATOM 695 C C . GLU A 1 85 ? -6.489 -11.302 -8.033 1.00 86.56 85 GLU A C 1
ATOM 697 O O . GLU A 1 85 ? -5.670 -11.402 -8.945 1.00 86.56 85 GLU A O 1
ATOM 702 N N . GLY A 1 86 ? -6.248 -11.787 -6.809 1.00 80.62 86 GLY A N 1
ATOM 703 C CA . GLY A 1 86 ? -4.953 -12.298 -6.362 1.00 80.62 86 GLY A CA 1
ATOM 704 C C . GLY A 1 86 ? -3.965 -11.189 -5.962 1.00 80.62 86 GLY A C 1
ATOM 705 O O . GLY A 1 86 ? -4.319 -10.005 -5.906 1.00 80.62 86 GLY A O 1
ATOM 706 N N . PRO A 1 87 ? -2.699 -11.546 -5.668 1.00 76.94 87 PRO A N 1
ATOM 707 C CA . PRO A 1 87 ? -1.626 -10.565 -5.571 1.00 76.94 87 PRO A CA 1
ATOM 708 C C . PRO A 1 87 ? -1.391 -9.907 -6.937 1.00 76.94 87 PRO A C 1
ATOM 710 O O . PRO A 1 87 ? -1.381 -10.579 -7.968 1.00 76.94 87 PRO A O 1
ATOM 713 N N . ALA A 1 88 ? -1.171 -8.591 -6.948 1.00 68.69 88 ALA A N 1
ATOM 714 C CA . ALA A 1 88 ? -0.919 -7.849 -8.179 1.00 68.69 88 ALA A CA 1
ATOM 715 C C . ALA A 1 88 ? 0.373 -8.342 -8.856 1.00 68.69 88 ALA A C 1
ATOM 717 O O . ALA A 1 88 ? 1.473 -8.083 -8.372 1.00 68.69 88 ALA A O 1
ATOM 718 N N . LEU A 1 89 ? 0.226 -9.040 -9.988 1.00 68.00 89 LEU A N 1
ATOM 719 C CA . LEU A 1 89 ? 1.332 -9.628 -10.762 1.00 68.00 89 LEU A CA 1
ATOM 720 C C . LEU A 1 89 ? 2.294 -8.577 -11.349 1.00 68.00 89 LEU A C 1
ATOM 722 O O . LEU A 1 89 ? 3.415 -8.901 -11.728 1.00 68.00 89 LEU A O 1
ATOM 726 N N . THR A 1 90 ? 1.852 -7.322 -11.422 1.00 75.69 90 THR A N 1
ATOM 727 C CA . THR A 1 90 ? 2.604 -6.164 -11.915 1.00 75.69 90 THR A CA 1
ATOM 728 C C . THR A 1 90 ? 2.365 -4.974 -10.993 1.00 75.69 90 THR A C 1
ATOM 730 O O . THR A 1 90 ? 1.223 -4.724 -10.597 1.00 75.69 90 THR A O 1
ATOM 733 N N . ILE A 1 91 ? 3.410 -4.198 -10.695 1.00 79.25 91 ILE A N 1
ATOM 734 C CA . ILE A 1 91 ? 3.255 -2.907 -10.010 1.00 79.25 91 ILE A CA 1
ATOM 735 C C . ILE A 1 91 ? 2.536 -1.941 -10.976 1.00 79.25 91 ILE A C 1
ATOM 737 O O . ILE A 1 91 ? 2.963 -1.846 -12.126 1.00 79.25 91 ILE A O 1
ATOM 741 N N . PRO A 1 92 ? 1.460 -1.244 -10.562 1.00 80.44 92 PRO A N 1
ATOM 742 C CA . PRO A 1 92 ? 0.799 -0.243 -11.401 1.00 80.44 92 PRO A CA 1
ATOM 743 C C . PRO A 1 92 ? 1.725 0.930 -11.758 1.00 80.44 92 PRO A C 1
ATOM 745 O O . PRO A 1 92 ? 2.503 1.379 -10.917 1.00 80.44 92 PRO A O 1
ATOM 748 N N . GLU A 1 93 ? 1.620 1.452 -12.983 1.00 81.00 93 GLU A N 1
ATOM 749 C CA . GLU A 1 93 ? 2.500 2.518 -13.496 1.00 81.00 93 GLU A CA 1
ATOM 750 C C . GLU A 1 93 ? 2.443 3.797 -12.640 1.00 81.00 93 GLU A C 1
ATOM 752 O O . GLU A 1 93 ? 3.471 4.410 -12.373 1.00 81.00 93 GLU A O 1
ATOM 757 N N . ASP A 1 94 ? 1.266 4.152 -12.116 1.00 82.38 94 ASP A N 1
ATOM 758 C CA . ASP A 1 94 ? 1.064 5.284 -11.200 1.00 82.38 94 ASP A CA 1
ATOM 759 C C . ASP A 1 94 ? 1.782 5.094 -9.851 1.00 82.38 94 ASP A C 1
ATOM 761 O O . ASP A 1 94 ? 2.263 6.054 -9.246 1.00 82.38 94 ASP A O 1
ATOM 765 N N . VAL A 1 95 ? 1.925 3.845 -9.398 1.00 84.81 95 VAL A N 1
ATOM 766 C CA . VAL A 1 95 ? 2.716 3.502 -8.208 1.00 84.81 95 VAL A CA 1
ATOM 767 C C . VAL A 1 95 ? 4.216 3.559 -8.518 1.00 84.81 95 VAL A C 1
ATOM 769 O O . VAL A 1 95 ? 4.988 3.994 -7.663 1.00 84.81 95 VAL A O 1
ATOM 772 N N . ILE A 1 96 ? 4.641 3.179 -9.729 1.00 85.06 96 ILE A N 1
ATOM 773 C CA . ILE A 1 96 ? 6.037 3.316 -10.181 1.00 85.06 96 ILE A CA 1
ATOM 774 C C . ILE A 1 96 ? 6.421 4.801 -10.279 1.00 85.06 96 ILE A C 1
ATOM 776 O O . ILE A 1 96 ? 7.444 5.197 -9.718 1.00 85.06 96 ILE A O 1
ATOM 780 N N . GLU A 1 97 ? 5.585 5.630 -10.913 1.00 92.12 97 GLU A N 1
ATOM 781 C CA . GLU A 1 97 ? 5.780 7.080 -11.037 1.00 92.12 97 GLU A CA 1
ATOM 782 C C . GLU A 1 97 ? 5.873 7.746 -9.654 1.00 92.12 97 GLU A C 1
ATOM 784 O O . GLU A 1 97 ? 6.859 8.426 -9.363 1.00 92.12 97 GLU A O 1
ATOM 789 N N . PHE A 1 98 ? 4.934 7.457 -8.745 1.00 92.62 98 PHE A N 1
ATOM 790 C CA . PHE A 1 98 ? 4.959 7.970 -7.369 1.00 92.62 98 PHE A CA 1
ATOM 791 C C . PHE A 1 98 ? 6.225 7.568 -6.588 1.00 92.62 98 PHE A C 1
ATOM 793 O O . PHE A 1 98 ? 6.806 8.385 -5.865 1.00 92.62 98 PHE A O 1
ATOM 800 N N . LEU A 1 99 ? 6.681 6.316 -6.723 1.00 91.94 99 LEU A N 1
ATOM 801 C CA . LEU A 1 99 ? 7.914 5.850 -6.081 1.00 91.94 99 LEU A CA 1
ATOM 802 C C . LEU A 1 99 ? 9.158 6.531 -6.675 1.00 91.94 99 LEU A C 1
ATOM 804 O O . LEU A 1 99 ? 10.074 6.880 -5.925 1.00 91.94 99 LEU A O 1
ATOM 808 N N . ALA A 1 100 ? 9.181 6.770 -7.989 1.00 94.00 100 ALA A N 1
ATOM 809 C CA . ALA A 1 100 ? 10.262 7.476 -8.671 1.00 94.00 100 ALA A CA 1
ATOM 810 C C . ALA A 1 100 ? 10.322 8.966 -8.282 1.00 94.00 100 ALA A C 1
ATOM 812 O O . ALA A 1 100 ? 11.395 9.450 -7.910 1.00 94.00 100 ALA A O 1
ATOM 813 N N . GLU A 1 101 ? 9.186 9.677 -8.279 1.00 96.25 101 GLU A N 1
ATOM 814 C CA . GLU A 1 101 ? 9.093 11.070 -7.816 1.00 96.25 101 GLU A CA 1
ATOM 815 C C . GLU A 1 101 ? 9.586 11.211 -6.375 1.00 96.25 101 GLU A C 1
ATOM 817 O O . GLU A 1 101 ? 10.448 12.044 -6.075 1.00 96.25 101 GLU A O 1
ATOM 822 N N . ARG A 1 102 ? 9.075 10.361 -5.475 1.00 96.12 102 ARG A N 1
ATOM 823 C CA . ARG A 1 102 ? 9.501 10.342 -4.076 1.00 96.12 102 ARG A CA 1
ATOM 824 C C . ARG A 1 102 ? 11.005 10.098 -3.965 1.00 96.12 102 ARG A C 1
ATOM 826 O O . ARG A 1 102 ? 11.672 10.770 -3.178 1.00 96.12 102 ARG A O 1
ATOM 833 N N . ARG A 1 103 ? 11.560 9.164 -4.744 1.00 96.62 103 ARG A N 1
ATOM 834 C CA . ARG A 1 103 ? 12.993 8.864 -4.685 1.00 96.62 103 ARG A CA 1
ATOM 835 C C . ARG A 1 103 ? 13.853 10.025 -5.188 1.00 96.62 103 ARG A C 1
ATOM 837 O O . ARG A 1 103 ? 14.901 10.287 -4.601 1.00 96.62 103 ARG A O 1
ATOM 844 N N . ALA A 1 104 ? 13.402 10.755 -6.207 1.00 95.69 104 ALA A N 1
ATOM 845 C CA . ALA A 1 104 ? 14.060 11.978 -6.659 1.00 95.69 104 ALA A CA 1
ATOM 846 C C . ALA A 1 104 ? 14.052 13.068 -5.568 1.00 95.69 104 ALA A C 1
ATOM 848 O O . ALA A 1 104 ? 15.082 13.696 -5.324 1.00 95.69 104 ALA A O 1
ATOM 849 N N . GLN A 1 105 ? 12.935 13.242 -4.851 1.00 95.06 105 GLN A N 1
ATOM 850 C CA . GLN A 1 105 ? 12.839 14.174 -3.717 1.00 95.06 105 GLN A CA 1
ATOM 851 C C . GLN A 1 105 ? 13.777 13.784 -2.560 1.00 95.06 105 GLN A C 1
ATOM 853 O O . GLN A 1 105 ? 14.454 14.650 -2.007 1.00 95.06 105 GLN A O 1
ATOM 858 N N . GLU A 1 106 ? 13.867 12.493 -2.218 1.00 94.38 106 GLU A N 1
ATOM 859 C CA . GLU A 1 106 ? 14.802 11.983 -1.200 1.00 94.38 106 GLU A CA 1
ATOM 860 C C . GLU A 1 106 ? 16.273 12.252 -1.573 1.00 94.38 106 GLU A C 1
ATOM 862 O O . GLU A 1 106 ? 17.066 12.624 -0.708 1.00 94.38 106 GLU A O 1
ATOM 867 N N . LEU A 1 107 ? 16.638 12.099 -2.852 1.00 94.50 107 LEU A N 1
ATOM 868 C CA . LEU A 1 107 ? 17.994 12.364 -3.347 1.00 94.50 107 LEU A CA 1
ATOM 869 C C . LEU A 1 107 ? 18.341 13.861 -3.335 1.00 94.50 107 LEU A C 1
ATOM 871 O O . LEU A 1 107 ? 19.422 14.222 -2.874 1.00 94.50 107 LEU A O 1
ATOM 875 N N . LEU A 1 108 ? 17.424 14.730 -3.772 1.00 92.81 108 LEU A N 1
ATOM 876 C CA . LEU A 1 108 ? 17.609 16.187 -3.719 1.00 92.81 108 LEU A CA 1
ATOM 877 C C . LEU A 1 108 ? 17.747 16.688 -2.273 1.00 92.81 108 LEU A C 1
ATOM 879 O O . LEU A 1 108 ? 18.661 17.449 -1.967 1.00 92.81 108 LEU A O 1
ATOM 883 N N . ALA A 1 109 ? 16.903 16.200 -1.359 1.00 92.44 109 ALA A N 1
ATOM 884 C CA . ALA A 1 109 ? 16.989 16.548 0.059 1.00 92.44 109 ALA A CA 1
ATOM 885 C C . ALA A 1 109 ? 18.295 16.058 0.716 1.00 92.44 109 ALA A C 1
ATOM 887 O O . ALA A 1 109 ? 18.808 16.710 1.628 1.00 92.44 109 ALA A O 1
ATOM 888 N N . ALA A 1 110 ? 18.851 14.929 0.260 1.00 90.12 110 ALA A N 1
ATOM 889 C CA . ALA A 1 110 ? 20.153 14.445 0.710 1.00 90.12 110 ALA A CA 1
ATOM 890 C C . ALA A 1 110 ? 21.312 15.314 0.185 1.00 90.12 110 ALA A C 1
ATOM 892 O O . ALA A 1 110 ? 22.212 15.638 0.958 1.00 90.12 110 ALA A O 1
ATOM 893 N N . ASP A 1 111 ? 21.272 15.730 -1.084 1.00 88.31 111 ASP A N 1
ATOM 894 C CA . ASP A 1 111 ? 22.257 16.637 -1.691 1.00 88.31 111 ASP A CA 1
ATOM 895 C C . ASP A 1 111 ? 22.249 18.023 -1.018 1.00 88.31 111 ASP A C 1
ATOM 897 O O . ASP A 1 111 ? 23.298 18.513 -0.599 1.00 88.31 111 ASP A O 1
ATOM 901 N N . ASP A 1 112 ? 21.074 18.611 -0.773 1.00 88.62 112 ASP A N 1
ATOM 902 C CA . ASP A 1 112 ? 20.956 19.855 0.001 1.00 88.62 112 ASP A CA 1
ATOM 903 C C . ASP A 1 112 ? 21.465 19.703 1.445 1.00 88.62 112 ASP A C 1
ATOM 905 O O . ASP A 1 112 ? 22.122 20.602 1.976 1.00 88.62 112 ASP A O 1
ATOM 909 N N . ALA A 1 113 ? 21.242 18.549 2.083 1.00 88.50 113 ALA A N 1
ATOM 910 C CA . ALA A 1 113 ? 21.769 18.255 3.417 1.00 88.50 113 ALA A CA 1
ATOM 911 C C . ALA A 1 113 ? 23.289 17.984 3.449 1.00 88.50 113 ALA A C 1
ATOM 913 O O . ALA A 1 113 ? 23.880 17.980 4.536 1.00 88.50 113 ALA A O 1
ATOM 914 N N . LEU A 1 114 ? 23.927 17.750 2.299 1.00 87.94 114 LEU A N 1
ATOM 915 C CA . LEU A 1 114 ? 25.383 17.688 2.138 1.00 87.94 114 LEU A CA 1
ATOM 916 C C . LEU A 1 114 ? 25.950 19.087 1.837 1.00 87.94 114 LEU A C 1
ATOM 918 O O . LEU A 1 114 ? 26.852 19.544 2.544 1.00 87.94 114 LEU A O 1
ATOM 922 N N . ARG A 1 115 ? 25.330 19.827 0.909 1.00 83.31 115 ARG A N 1
ATOM 923 C CA . ARG A 1 115 ? 25.608 21.243 0.605 1.00 83.31 115 ARG A CA 1
ATOM 924 C C . ARG A 1 115 ? 25.567 22.121 1.860 1.00 83.31 115 ARG A C 1
ATOM 926 O O . ARG A 1 115 ? 26.509 22.866 2.117 1.00 83.31 115 ARG A O 1
ATOM 933 N N . ALA A 1 116 ? 24.551 21.956 2.710 1.00 83.50 116 ALA A N 1
ATOM 934 C CA . ALA A 1 116 ? 24.419 22.664 3.988 1.00 83.50 116 ALA A CA 1
ATOM 935 C C . ALA A 1 116 ? 25.521 22.338 5.023 1.00 83.50 116 ALA A C 1
ATOM 937 O O . ALA A 1 116 ? 25.682 23.075 5.994 1.00 83.50 116 ALA A O 1
ATOM 938 N N . LYS A 1 117 ? 26.289 21.256 4.831 1.00 87.81 117 LYS A N 1
ATOM 939 C CA . LYS A 1 117 ? 27.464 20.892 5.648 1.00 87.81 117 LYS A CA 1
ATOM 940 C C . LYS A 1 117 ? 28.788 21.354 5.022 1.00 87.81 117 LYS A C 1
ATOM 942 O O . LYS A 1 117 ? 29.847 20.992 5.524 1.00 87.81 117 LYS A O 1
ATOM 947 N N . GLY A 1 118 ? 28.745 22.095 3.910 1.00 82.25 118 GLY A N 1
ATOM 948 C CA . GLY A 1 118 ? 29.925 22.447 3.112 1.00 82.25 118 GLY A CA 1
ATOM 949 C C . GLY A 1 118 ? 30.502 21.279 2.302 1.00 82.25 118 GLY A C 1
ATOM 950 O O . GLY A 1 118 ? 31.601 21.392 1.767 1.00 82.25 118 GLY A O 1
ATOM 951 N N . LEU A 1 119 ? 29.782 20.156 2.207 1.00 67.94 119 LEU A N 1
ATOM 952 C CA . LEU A 1 119 ? 30.194 18.957 1.479 1.00 67.94 119 LEU A CA 1
ATOM 953 C C . LEU A 1 119 ? 29.458 18.898 0.139 1.00 67.94 119 LEU A C 1
ATOM 955 O O . LEU A 1 119 ? 28.445 18.225 0.001 1.00 67.94 119 LEU A O 1
ATOM 959 N N . GLY A 1 120 ? 29.949 19.625 -0.858 1.00 66.50 120 GLY A N 1
ATOM 960 C CA . GLY A 1 120 ? 29.354 19.629 -2.191 1.00 66.50 120 GLY A CA 1
ATOM 961 C C . GLY A 1 120 ? 30.070 20.581 -3.138 1.00 66.50 120 GLY A C 1
ATOM 962 O O . GLY A 1 120 ? 30.887 21.397 -2.714 1.00 66.50 120 GLY A O 1
ATOM 963 N N . LEU A 1 121 ? 29.756 20.483 -4.430 1.00 64.81 121 LEU A N 1
ATOM 964 C CA . LEU A 1 121 ? 30.237 21.447 -5.412 1.00 64.81 121 LEU A CA 1
ATOM 965 C C . LEU A 1 121 ? 29.370 22.711 -5.329 1.00 64.81 121 LEU A C 1
ATOM 967 O O . LEU A 1 121 ? 28.253 22.746 -5.846 1.00 64.81 121 LEU A O 1
ATOM 971 N N . ASP A 1 122 ? 29.881 23.735 -4.650 1.00 66.19 122 ASP A N 1
ATOM 972 C CA . ASP A 1 122 ? 29.279 25.068 -4.619 1.00 66.19 122 ASP A CA 1
ATOM 973 C C . ASP A 1 122 ? 29.452 25.736 -5.991 1.00 66.19 122 ASP A C 1
ATOM 975 O O . ASP A 1 122 ? 30.484 26.338 -6.294 1.00 66.19 122 ASP A O 1
ATOM 979 N N . LEU A 1 123 ? 28.450 25.553 -6.853 1.00 66.50 123 LEU A N 1
ATOM 980 C CA . LEU A 1 123 ? 28.473 26.035 -8.230 1.00 66.50 123 LEU A CA 1
ATOM 981 C C . LEU A 1 123 ? 28.530 27.562 -8.321 1.00 66.50 123 LEU A C 1
ATOM 983 O O . LEU A 1 123 ? 29.166 28.062 -9.244 1.00 66.50 123 LEU A O 1
ATOM 987 N N . GLU A 1 124 ? 27.934 28.299 -7.379 1.00 65.06 124 GLU A N 1
ATOM 988 C CA . GLU A 1 124 ? 27.987 29.765 -7.402 1.00 65.06 124 GLU A CA 1
ATOM 989 C C . GLU A 1 124 ? 29.358 30.269 -6.939 1.00 65.06 124 GLU A C 1
ATOM 991 O O . GLU A 1 124 ? 29.943 31.103 -7.621 1.00 65.06 124 GLU A O 1
ATOM 996 N N . ARG A 1 125 ? 29.973 29.682 -5.904 1.00 64.62 125 ARG A N 1
ATOM 997 C CA . ARG A 1 125 ? 31.361 30.030 -5.541 1.00 64.62 125 ARG A CA 1
ATOM 998 C C . ARG A 1 125 ? 32.379 29.627 -6.614 1.00 64.62 125 ARG A C 1
ATOM 1000 O O . ARG A 1 125 ? 33.336 30.358 -6.867 1.00 64.62 125 ARG A O 1
ATOM 1007 N N . VAL A 1 126 ? 32.192 28.478 -7.270 1.00 63.97 126 VAL A N 1
ATOM 1008 C CA . VAL A 1 126 ? 33.019 28.070 -8.424 1.00 63.97 126 VAL A CA 1
ATOM 1009 C C . VAL A 1 126 ? 32.849 29.055 -9.584 1.00 63.97 126 VAL A C 1
ATOM 1011 O O . VAL A 1 126 ? 33.832 29.403 -10.236 1.00 63.97 126 VAL A O 1
ATOM 1014 N N . ARG A 1 127 ? 31.628 29.546 -9.813 1.00 62.16 127 ARG A N 1
ATOM 1015 C CA . ARG A 1 127 ? 31.303 30.563 -10.818 1.00 62.16 127 ARG A CA 1
ATOM 1016 C C . ARG A 1 127 ? 31.941 31.914 -10.487 1.00 62.16 127 ARG A C 1
ATOM 1018 O O . ARG A 1 127 ? 32.625 32.454 -11.348 1.00 62.16 127 ARG A O 1
ATOM 1025 N N . GLU A 1 128 ? 31.799 32.425 -9.264 1.00 63.25 128 GLU A N 1
ATOM 1026 C CA . GLU A 1 128 ? 32.447 33.665 -8.804 1.00 63.25 128 GLU A CA 1
ATOM 1027 C C . GLU A 1 128 ? 33.964 33.634 -9.037 1.00 63.25 128 GLU A C 1
ATOM 1029 O O . GLU A 1 128 ? 34.514 34.537 -9.667 1.00 63.25 128 GLU A O 1
ATOM 1034 N N . VAL A 1 129 ? 34.637 32.561 -8.604 1.00 64.50 129 VAL A N 1
ATOM 1035 C CA . VAL A 1 129 ? 36.091 32.397 -8.778 1.00 64.50 129 VAL A CA 1
ATOM 1036 C C . VAL A 1 129 ? 36.476 32.276 -10.259 1.00 64.50 129 VAL A C 1
ATOM 1038 O O . VAL A 1 129 ? 37.465 32.877 -10.682 1.00 64.50 129 VAL A O 1
ATOM 1041 N N . ALA A 1 130 ? 35.695 31.552 -11.067 1.00 61.31 130 ALA A N 1
ATOM 1042 C CA . ALA A 1 130 ? 35.955 31.407 -12.500 1.00 61.31 130 ALA A CA 1
ATOM 1043 C C . ALA A 1 130 ? 35.784 32.726 -13.275 1.00 61.31 130 ALA A C 1
ATOM 1045 O O . ALA A 1 130 ? 36.600 33.026 -14.144 1.00 61.31 130 ALA A O 1
ATOM 1046 N N . PHE A 1 131 ? 34.769 33.535 -12.956 1.00 54.66 131 PHE A N 1
ATOM 1047 C CA . PHE A 1 131 ? 34.565 34.838 -13.600 1.00 54.66 131 PHE A CA 1
ATOM 1048 C C . PHE A 1 131 ? 35.584 35.889 -13.131 1.00 54.66 131 PHE A C 1
ATOM 1050 O O . PHE A 1 131 ? 36.082 36.652 -13.961 1.00 54.66 131 PHE A O 1
ATOM 1057 N N . ALA A 1 132 ? 35.970 35.888 -11.849 1.00 58.91 132 ALA A N 1
ATOM 1058 C CA . ALA A 1 132 ? 36.999 36.790 -11.323 1.00 58.91 132 ALA A CA 1
ATOM 1059 C C . ALA A 1 132 ? 38.365 36.605 -12.014 1.00 58.91 132 ALA A C 1
ATOM 1061 O O . ALA A 1 132 ? 39.056 37.585 -12.286 1.00 58.91 132 ALA A O 1
ATOM 1062 N N . GLY A 1 133 ? 38.736 35.364 -12.353 1.00 55.59 133 GLY A N 1
ATOM 1063 C CA . GLY A 1 133 ? 39.985 35.054 -13.060 1.00 55.59 133 GLY A CA 1
ATOM 1064 C C . GLY A 1 133 ? 40.015 35.424 -14.551 1.00 55.59 133 GLY A C 1
ATOM 1065 O O . GLY A 1 133 ? 41.076 35.338 -15.163 1.00 55.59 133 GLY A O 1
ATOM 1066 N N . LEU A 1 134 ? 38.881 35.821 -15.144 1.00 56.47 134 LEU A N 1
ATOM 1067 C CA . LEU A 1 134 ? 38.743 36.077 -16.587 1.00 56.47 134 LEU A CA 1
ATOM 1068 C C . LEU A 1 134 ? 38.549 37.560 -16.950 1.00 56.47 134 LEU A C 1
ATOM 1070 O O . LEU A 1 134 ? 38.428 37.883 -18.129 1.00 56.47 134 LEU A O 1
ATOM 1074 N N . GLY A 1 135 ? 38.525 38.468 -15.967 1.00 51.34 135 GLY A N 1
ATOM 1075 C CA . GLY A 1 135 ? 38.514 39.920 -16.205 1.00 51.34 135 GLY A CA 1
ATOM 1076 C C . GLY A 1 135 ? 37.253 40.475 -16.882 1.00 51.34 135 GLY A C 1
ATOM 1077 O O . GLY A 1 135 ? 37.280 41.594 -17.390 1.00 51.34 135 GLY A O 1
ATOM 1078 N N . VAL A 1 136 ? 36.152 39.717 -16.905 1.00 52.28 136 VAL A N 1
ATOM 1079 C CA . VAL A 1 136 ? 34.896 40.126 -17.552 1.00 52.28 136 VAL A CA 1
ATOM 1080 C C . VAL A 1 136 ? 34.201 41.209 -16.707 1.00 52.28 136 VAL A C 1
ATOM 1082 O O . VAL A 1 136 ? 33.895 40.951 -15.540 1.00 52.28 136 VAL A O 1
ATOM 1085 N N . PRO A 1 137 ? 33.921 42.413 -17.246 1.00 49.72 137 PRO A N 1
ATOM 1086 C CA . PRO A 1 137 ? 33.249 43.467 -16.493 1.00 49.72 137 PRO A CA 1
ATOM 1087 C C . PRO A 1 137 ? 31.783 43.101 -16.215 1.00 49.72 137 PRO A C 1
ATOM 1089 O O . PRO A 1 137 ? 31.051 42.674 -17.105 1.00 49.72 137 PRO A O 1
ATOM 1092 N N . ALA A 1 138 ? 31.330 43.322 -14.979 1.00 53.66 138 ALA A N 1
ATOM 1093 C CA . ALA A 1 138 ? 30.033 42.868 -14.460 1.00 53.66 138 ALA A CA 1
ATOM 1094 C C . ALA A 1 138 ? 28.799 43.665 -14.963 1.00 53.66 138 ALA A C 1
ATOM 1096 O O . ALA A 1 138 ? 27.845 43.865 -14.213 1.00 53.66 138 ALA A O 1
ATOM 1097 N N . GLY A 1 139 ? 28.829 44.162 -16.205 1.00 53.34 139 GLY A N 1
ATOM 1098 C CA . GLY A 1 139 ? 27.805 45.048 -16.776 1.00 53.34 139 GLY A CA 1
ATOM 1099 C C . GLY A 1 139 ? 27.107 44.541 -18.041 1.00 53.34 139 GLY A C 1
ATOM 1100 O O . GLY A 1 139 ? 26.043 45.056 -18.374 1.00 53.34 139 GLY A O 1
ATOM 1101 N N . GLU A 1 140 ? 27.659 43.545 -18.739 1.00 48.06 140 GLU A N 1
ATOM 1102 C CA . GLU A 1 140 ? 27.092 43.035 -19.993 1.00 48.06 140 GLU A CA 1
ATOM 1103 C C . GLU A 1 140 ? 26.483 41.635 -19.784 1.00 48.06 140 GLU A C 1
ATOM 1105 O O . GLU A 1 140 ? 27.174 40.738 -19.290 1.00 48.06 140 GLU A O 1
ATOM 1110 N N . PRO A 1 141 ? 25.193 41.408 -20.111 1.00 53.41 141 PRO A N 1
ATOM 1111 C CA . PRO A 1 141 ? 24.621 40.069 -20.057 1.00 53.41 141 PRO A CA 1
ATOM 1112 C C . PRO A 1 141 ? 25.301 39.207 -21.131 1.00 53.41 141 PRO A C 1
ATOM 1114 O O . PRO A 1 141 ? 25.314 39.609 -22.296 1.00 53.41 141 PRO A O 1
ATOM 1117 N N . PRO A 1 142 ? 25.857 38.029 -20.789 1.00 50.81 142 PRO A N 1
ATOM 1118 C CA . PRO A 1 142 ? 26.553 37.213 -21.770 1.00 50.81 142 PRO A CA 1
ATOM 1119 C C . PRO A 1 142 ? 25.585 36.802 -22.881 1.00 50.81 142 PRO A C 1
ATOM 1121 O O . PRO A 1 142 ? 24.575 36.139 -22.629 1.00 50.81 142 PRO A O 1
ATOM 1124 N N . SER A 1 143 ? 25.924 37.170 -24.118 1.00 59.97 143 SER A N 1
ATOM 1125 C CA . SER A 1 143 ? 25.379 36.502 -25.299 1.00 59.97 143 SER A CA 1
ATOM 1126 C C . SER A 1 143 ? 25.641 34.999 -25.160 1.00 59.97 143 SER A C 1
ATOM 1128 O O . SER A 1 143 ? 26.695 34.610 -24.653 1.00 59.97 143 SER A O 1
ATOM 1130 N N . GLU A 1 144 ? 24.641 34.173 -25.501 1.00 53.34 144 GLU A N 1
ATOM 1131 C CA . GLU A 1 144 ? 24.543 32.781 -25.033 1.00 53.34 144 GLU A CA 1
ATOM 1132 C C . GLU A 1 144 ? 25.890 32.041 -25.126 1.00 53.34 144 GLU A C 1
ATOM 1134 O O . GLU A 1 144 ? 26.409 31.866 -26.234 1.00 53.34 144 GLU A O 1
ATOM 1139 N N . PRO A 1 145 ? 26.487 31.616 -23.992 1.00 46.31 145 PRO A N 1
ATOM 1140 C CA . PRO A 1 145 ? 27.828 31.059 -24.009 1.00 46.31 145 PRO A CA 1
ATOM 1141 C C . PRO A 1 145 ? 27.836 29.783 -24.847 1.00 46.31 145 PRO A C 1
ATOM 1143 O O . PRO A 1 145 ? 27.135 28.816 -24.535 1.00 46.31 145 PRO A O 1
ATOM 1146 N N . ALA A 1 146 ? 28.647 29.789 -25.910 1.00 57.25 146 ALA A N 1
ATOM 1147 C CA . ALA A 1 146 ? 28.857 28.630 -26.765 1.00 57.25 146 ALA A CA 1
ATOM 1148 C C . ALA A 1 146 ? 29.209 27.423 -25.884 1.00 57.25 146 ALA A C 1
ATOM 1150 O O . ALA A 1 146 ? 30.193 27.454 -25.143 1.00 57.25 146 ALA A O 1
ATOM 1151 N N . GLN A 1 147 ? 28.344 26.406 -25.911 1.00 47.75 147 GLN A N 1
ATOM 1152 C CA . GLN A 1 147 ? 28.269 25.399 -24.853 1.00 47.75 147 GLN A CA 1
ATOM 1153 C C . GLN A 1 147 ? 29.622 24.716 -24.628 1.00 47.75 147 GLN A C 1
ATOM 1155 O O . GLN A 1 147 ? 30.153 24.054 -25.523 1.00 47.75 147 GLN A O 1
ATOM 1160 N N . ALA A 1 148 ? 30.165 24.862 -23.415 1.00 46.25 148 ALA A N 1
ATOM 1161 C CA . ALA A 1 148 ? 31.366 24.148 -23.007 1.00 46.25 148 ALA A CA 1
ATOM 1162 C C . ALA A 1 148 ? 31.128 22.629 -23.142 1.00 46.25 148 ALA A C 1
ATOM 1164 O O . ALA A 1 148 ? 30.051 22.152 -22.768 1.00 46.25 148 ALA A O 1
ATOM 1165 N N . PRO A 1 149 ? 32.091 21.858 -23.682 1.00 44.66 149 PRO A N 1
ATOM 1166 C CA . PRO A 1 149 ? 31.865 20.459 -24.024 1.00 44.66 149 PRO A CA 1
ATOM 1167 C C . PRO A 1 149 ? 31.504 19.639 -22.771 1.00 44.66 149 PRO A C 1
ATOM 1169 O O . PRO A 1 149 ? 32.255 19.668 -21.790 1.00 44.66 149 PRO A O 1
ATOM 1172 N N . PRO A 1 150 ? 30.373 18.906 -22.771 1.00 44.19 150 PRO A N 1
ATOM 1173 C CA . PRO A 1 150 ? 29.912 18.189 -21.589 1.00 44.19 150 PRO A CA 1
ATOM 1174 C C . PRO A 1 150 ? 30.869 17.056 -21.203 1.00 44.19 150 PRO A C 1
ATOM 1176 O O . PRO A 1 150 ? 31.457 16.383 -22.054 1.00 44.19 150 PRO A O 1
ATOM 1179 N N . ARG A 1 151 ? 30.996 16.802 -19.893 1.00 47.22 151 ARG A N 1
ATOM 1180 C CA . ARG A 1 151 ? 31.705 15.617 -19.386 1.00 47.22 151 ARG A CA 1
ATOM 1181 C C . ARG A 1 151 ? 30.952 14.366 -19.848 1.00 47.22 151 ARG A C 1
ATOM 1183 O O . ARG A 1 151 ? 29.762 14.217 -19.589 1.00 47.22 151 ARG A O 1
ATOM 1190 N N . ARG A 1 152 ? 31.652 13.506 -20.589 1.00 44.81 152 ARG A N 1
ATOM 1191 C CA . ARG A 1 152 ? 31.068 12.650 -21.632 1.00 44.81 152 ARG A CA 1
ATOM 1192 C C . ARG A 1 152 ? 30.459 11.334 -21.124 1.00 44.81 152 ARG A C 1
ATOM 1194 O O . ARG A 1 152 ? 30.956 10.257 -21.440 1.00 44.81 152 ARG A O 1
ATOM 1201 N N . GLY A 1 153 ? 29.366 11.425 -20.371 1.00 47.41 153 GLY A N 1
ATOM 1202 C CA . GLY A 1 153 ? 28.351 10.362 -20.314 1.00 47.41 153 GLY A CA 1
ATOM 1203 C C . GLY A 1 153 ? 27.330 10.559 -21.442 1.00 47.41 153 GLY A C 1
ATOM 1204 O O . GLY A 1 153 ? 27.099 11.697 -21.838 1.00 47.41 153 GLY A O 1
ATOM 1205 N N . MET A 1 154 ? 26.733 9.484 -21.974 1.00 51.88 154 MET A N 1
ATOM 1206 C CA . MET A 1 154 ? 25.775 9.599 -23.086 1.00 51.88 154 MET A CA 1
ATOM 1207 C C . MET A 1 154 ? 24.545 10.422 -22.694 1.00 51.88 154 MET A C 1
ATOM 1209 O O . MET A 1 154 ? 23.731 9.995 -21.875 1.00 51.88 154 MET A O 1
ATOM 1213 N N . THR A 1 155 ? 24.377 11.572 -23.337 1.00 46.50 155 THR A N 1
ATOM 1214 C CA . THR A 1 155 ? 23.146 12.357 -23.288 1.00 46.50 155 THR A CA 1
ATOM 1215 C C . THR A 1 155 ? 22.252 12.046 -24.489 1.00 46.50 155 THR A C 1
ATOM 1217 O O . THR A 1 155 ? 22.659 11.437 -25.479 1.00 46.50 155 THR A O 1
ATOM 1220 N N . ARG A 1 156 ? 21.002 12.507 -24.415 1.00 42.44 156 ARG A N 1
ATOM 1221 C CA . ARG A 1 156 ? 19.971 12.365 -25.457 1.00 42.44 156 ARG A CA 1
ATOM 1222 C C . ARG A 1 156 ? 20.363 12.958 -26.822 1.00 42.44 156 ARG A C 1
ATOM 1224 O O . ARG A 1 156 ? 19.738 12.606 -27.822 1.00 42.44 156 ARG A O 1
ATOM 1231 N N . ASP A 1 157 ? 21.378 13.819 -26.857 1.00 49.03 157 ASP A N 1
ATOM 1232 C CA . ASP A 1 157 ? 21.819 14.548 -28.047 1.00 49.03 157 ASP A CA 1
ATOM 1233 C C . ASP A 1 157 ? 23.162 14.037 -28.622 1.00 49.03 157 ASP A C 1
ATOM 1235 O O . ASP A 1 157 ? 23.520 14.399 -29.743 1.00 49.03 157 ASP A O 1
ATOM 1239 N N . ASP A 1 158 ? 23.864 13.125 -27.927 1.00 54.94 158 ASP A N 1
ATOM 1240 C CA . ASP A 1 158 ? 25.109 12.480 -28.400 1.00 54.94 158 ASP A CA 1
ATOM 1241 C C . ASP A 1 158 ? 24.896 11.493 -29.565 1.00 54.94 158 ASP A C 1
ATOM 1243 O O . ASP A 1 158 ? 25.852 11.088 -30.240 1.00 54.94 158 ASP A O 1
ATOM 1247 N N . LEU A 1 159 ? 23.647 11.088 -29.810 1.00 61.25 159 LEU A N 1
ATOM 1248 C CA . LEU A 1 159 ? 23.266 10.171 -30.878 1.00 61.25 159 LEU A CA 1
ATOM 1249 C C . LEU A 1 159 ? 21.928 10.601 -31.489 1.00 61.25 159 LEU A C 1
ATOM 1251 O O . LEU A 1 159 ? 20.849 10.309 -30.971 1.00 61.25 159 LEU A O 1
ATOM 1255 N N . GLY A 1 160 ? 21.988 11.329 -32.604 1.00 64.81 160 GLY A N 1
ATOM 1256 C CA . GLY A 1 160 ? 20.798 11.925 -33.198 1.00 64.81 160 GLY A CA 1
ATOM 1257 C C . GLY A 1 160 ? 19.810 10.866 -33.693 1.00 64.81 160 GLY A C 1
ATOM 1258 O O . GLY A 1 160 ? 20.204 9.878 -34.311 1.00 64.81 160 GLY A O 1
ATOM 1259 N N . ARG A 1 161 ? 18.498 11.110 -33.537 1.00 65.75 161 ARG A N 1
ATOM 1260 C CA . ARG A 1 161 ? 17.429 10.246 -34.099 1.00 65.75 161 ARG A CA 1
ATOM 1261 C C . ARG A 1 161 ? 17.653 9.916 -35.582 1.00 65.75 161 ARG A C 1
ATOM 1263 O O . ARG A 1 161 ? 17.379 8.806 -36.026 1.00 65.75 161 ARG A O 1
ATOM 1270 N N . SER A 1 162 ? 18.185 10.881 -36.332 1.00 67.00 162 SER A N 1
ATOM 1271 C CA . SER A 1 162 ? 18.546 10.732 -37.743 1.00 67.00 162 SER A CA 1
ATOM 1272 C C . SER A 1 162 ? 19.727 9.790 -37.986 1.00 67.00 162 SER A C 1
ATOM 1274 O O . SER A 1 162 ? 19.775 9.207 -39.060 1.00 67.00 162 SER A O 1
ATOM 1276 N N . GLU A 1 163 ? 20.674 9.650 -37.055 1.00 71.56 163 GLU A N 1
ATOM 1277 C CA . GLU A 1 163 ? 21.808 8.716 -37.148 1.00 71.56 163 GLU A CA 1
ATOM 1278 C C . GLU A 1 163 ? 21.344 7.287 -36.823 1.00 71.56 163 GLU A C 1
ATOM 1280 O O . GLU A 1 163 ? 21.553 6.385 -37.628 1.00 71.56 163 GLU A O 1
ATOM 1285 N N . LEU A 1 164 ? 20.592 7.102 -35.728 1.00 74.38 164 LEU A N 1
ATOM 1286 C CA . LEU A 1 164 ? 19.957 5.821 -35.366 1.00 74.38 164 LEU A CA 1
ATOM 1287 C C . LEU A 1 164 ? 19.093 5.241 -36.500 1.00 74.38 164 LEU A C 1
ATOM 1289 O O . LEU A 1 164 ? 19.185 4.056 -36.810 1.00 74.38 164 LEU A O 1
ATOM 1293 N N . ALA A 1 165 ? 18.303 6.083 -37.177 1.00 72.25 165 ALA A N 1
ATOM 1294 C CA . ALA A 1 165 ? 17.470 5.697 -38.325 1.00 72.25 165 ALA A CA 1
ATOM 1295 C C . ALA A 1 165 ? 18.263 5.269 -39.585 1.00 72.25 165 ALA A C 1
ATOM 1297 O O . ALA A 1 165 ? 17.666 4.904 -40.602 1.00 72.25 165 ALA A O 1
ATOM 1298 N N . GLN A 1 166 ? 19.596 5.363 -39.554 1.00 75.44 166 GLN A N 1
ATOM 1299 C CA . GLN A 1 166 ? 20.505 4.987 -40.640 1.00 75.44 166 GLN A CA 1
ATOM 1300 C C . GLN A 1 166 ? 21.403 3.793 -40.292 1.00 75.44 166 GLN A C 1
ATOM 1302 O O . GLN A 1 166 ? 22.157 3.363 -41.164 1.00 75.44 166 GLN A O 1
ATOM 1307 N N . LEU A 1 167 ? 21.317 3.259 -39.067 1.00 82.06 167 LEU A N 1
ATOM 1308 C CA . LEU A 1 167 ? 22.091 2.089 -38.662 1.00 82.06 167 LEU A CA 1
ATOM 1309 C C . LEU A 1 167 ? 21.631 0.829 -39.402 1.00 82.06 167 LEU A C 1
ATOM 1311 O O . LEU A 1 167 ? 20.434 0.554 -39.548 1.00 82.06 167 LEU A O 1
ATOM 1315 N N . GLU A 1 168 ? 22.611 0.050 -39.830 1.00 82.81 168 GLU A N 1
ATOM 1316 C CA . GLU A 1 168 ? 22.486 -1.257 -40.465 1.00 82.81 168 GLU A CA 1
ATOM 1317 C C . GLU A 1 168 ? 22.929 -2.355 -39.487 1.00 82.81 168 GLU A C 1
ATOM 1319 O O . GLU A 1 168 ? 23.653 -2.100 -38.526 1.00 82.81 168 GLU A O 1
ATOM 1324 N N . VAL A 1 169 ? 22.510 -3.596 -39.722 1.00 81.69 169 VAL A N 1
ATOM 1325 C CA . VAL A 1 169 ? 22.802 -4.731 -38.825 1.00 81.69 169 VAL A CA 1
ATOM 1326 C C . VAL A 1 169 ? 24.314 -5.011 -38.689 1.00 81.69 169 VAL A C 1
ATOM 1328 O O . VAL A 1 169 ? 24.763 -5.449 -37.631 1.00 81.69 169 VAL A O 1
ATOM 1331 N N . ARG A 1 170 ? 25.114 -4.680 -39.713 1.00 80.94 170 ARG A N 1
ATOM 1332 C CA . ARG A 1 170 ? 26.594 -4.728 -39.705 1.00 80.94 170 ARG A CA 1
ATOM 1333 C C . ARG A 1 170 ? 27.306 -3.618 -38.926 1.00 80.94 170 ARG A C 1
ATOM 1335 O O . ARG A 1 170 ? 28.520 -3.705 -38.729 1.00 80.94 170 ARG A O 1
ATOM 1342 N N . ASP A 1 171 ? 26.590 -2.562 -38.541 1.00 82.50 171 ASP A N 1
ATOM 1343 C CA . ASP A 1 171 ? 27.179 -1.449 -37.788 1.00 82.50 171 ASP A CA 1
ATOM 1344 C C . ASP A 1 171 ? 27.367 -1.821 -36.315 1.00 82.50 171 ASP A C 1
ATOM 1346 O O . ASP A 1 171 ? 28.158 -1.183 -35.625 1.00 82.50 171 ASP A O 1
ATOM 1350 N N . VAL A 1 172 ? 26.667 -2.859 -35.834 1.00 83.38 172 VAL A N 1
ATOM 1351 C CA . VAL A 1 172 ? 26.915 -3.440 -34.514 1.00 83.38 172 VAL A CA 1
ATOM 1352 C C . VAL A 1 172 ? 28.036 -4.462 -34.623 1.00 83.38 172 VAL A C 1
ATOM 1354 O O . VAL A 1 172 ? 27.856 -5.570 -35.135 1.00 83.38 172 VAL A O 1
ATOM 1357 N N . ARG A 1 173 ? 29.205 -4.072 -34.125 1.00 82.00 173 ARG A N 1
ATOM 1358 C CA . ARG A 1 173 ? 30.431 -4.869 -34.133 1.00 82.00 173 ARG A CA 1
ATOM 1359 C C . ARG A 1 173 ? 30.808 -5.259 -32.711 1.00 82.00 173 ARG A C 1
ATOM 1361 O O . ARG A 1 173 ? 30.298 -4.697 -31.743 1.00 82.00 173 ARG A O 1
ATOM 1368 N N . ARG A 1 174 ? 31.703 -6.234 -32.587 1.00 82.00 174 ARG A N 1
ATOM 1369 C CA . ARG A 1 174 ? 32.324 -6.618 -31.321 1.00 82.00 174 ARG A CA 1
ATOM 1370 C C . ARG A 1 174 ? 33.827 -6.505 -31.483 1.00 82.00 174 ARG A C 1
ATOM 1372 O O . ARG A 1 174 ? 34.364 -7.007 -32.466 1.00 82.00 174 ARG A O 1
ATOM 1379 N N . ASP A 1 175 ? 34.472 -5.830 -30.547 1.00 80.19 175 ASP A N 1
ATOM 1380 C CA . ASP A 1 175 ? 35.925 -5.795 -30.468 1.00 80.19 175 ASP A CA 1
ATOM 1381 C C . ASP A 1 175 ? 36.434 -7.176 -30.003 1.00 80.19 175 ASP A C 1
ATOM 1383 O O . ASP A 1 175 ? 35.980 -7.649 -28.954 1.00 80.19 175 ASP A O 1
ATOM 1387 N N . PRO A 1 176 ? 37.317 -7.856 -30.761 1.00 72.31 176 PRO A N 1
ATOM 1388 C CA . PRO A 1 176 ? 37.887 -9.133 -30.345 1.00 72.31 176 PRO A CA 1
ATOM 1389 C C . PRO A 1 176 ? 38.857 -9.015 -29.159 1.00 72.31 176 PRO A C 1
ATOM 1391 O O . PRO A 1 176 ? 39.060 -10.017 -28.480 1.00 72.31 176 PRO A O 1
ATOM 1394 N N . GLU A 1 177 ? 39.437 -7.838 -28.888 1.00 71.06 177 GLU A N 1
ATOM 1395 C CA . GLU A 1 177 ? 40.418 -7.657 -27.807 1.00 71.06 177 GLU A CA 1
ATOM 1396 C C . GLU A 1 177 ? 39.743 -7.367 -26.459 1.00 71.06 177 GLU A C 1
ATOM 1398 O O . GLU A 1 177 ? 39.990 -8.073 -25.481 1.00 71.06 177 GLU A O 1
ATOM 1403 N N . THR A 1 178 ? 38.846 -6.375 -26.386 1.00 73.62 178 THR A N 1
ATOM 1404 C CA . THR A 1 178 ? 38.112 -6.071 -25.137 1.00 73.62 178 THR A CA 1
ATOM 1405 C C . THR A 1 178 ? 36.834 -6.891 -24.951 1.00 73.62 178 THR A C 1
ATOM 1407 O O . THR A 1 178 ? 36.251 -6.893 -23.866 1.00 73.62 178 THR A O 1
ATOM 1410 N N . GLY A 1 179 ? 36.342 -7.559 -25.999 1.00 75.31 179 GLY A N 1
ATOM 1411 C CA . GLY A 1 179 ? 35.067 -8.278 -25.978 1.00 75.31 179 GLY A CA 1
ATOM 1412 C C . GLY A 1 179 ? 33.826 -7.376 -25.903 1.00 75.31 179 GLY A C 1
ATOM 1413 O O . GLY A 1 179 ? 32.712 -7.902 -25.790 1.00 75.31 179 GLY A O 1
ATOM 1414 N N . ILE A 1 180 ? 33.984 -6.049 -25.970 1.00 78.94 180 ILE A N 1
ATOM 1415 C CA . ILE A 1 180 ? 32.902 -5.058 -25.885 1.00 78.94 180 ILE A CA 1
ATOM 1416 C C . ILE A 1 180 ? 32.227 -4.896 -27.257 1.00 78.94 180 ILE A C 1
ATOM 1418 O O . ILE A 1 180 ? 32.882 -4.874 -28.300 1.00 78.94 180 ILE A O 1
ATOM 1422 N N . ALA A 1 181 ? 30.897 -4.783 -27.271 1.00 81.19 181 ALA A N 1
ATOM 1423 C CA . ALA A 1 181 ? 30.147 -4.456 -28.483 1.00 81.19 181 ALA A CA 1
ATOM 1424 C C . ALA A 1 181 ? 30.113 -2.936 -28.715 1.00 81.19 181 ALA A C 1
ATOM 1426 O O . ALA A 1 181 ? 30.037 -2.164 -27.761 1.00 81.19 181 ALA A O 1
ATOM 1427 N N . PHE A 1 182 ? 30.131 -2.487 -29.969 1.00 80.69 182 PHE A N 1
ATOM 1428 C CA . PHE A 1 182 ? 30.078 -1.068 -30.327 1.00 80.69 182 PHE A CA 1
ATOM 1429 C C . PHE A 1 182 ? 29.258 -0.816 -31.597 1.00 80.69 182 PHE A C 1
ATOM 1431 O O . PHE A 1 182 ? 29.128 -1.690 -32.453 1.00 80.69 182 PHE A O 1
ATOM 1438 N N . LEU A 1 183 ? 28.715 0.399 -31.720 1.00 83.44 183 LEU A N 1
ATOM 1439 C CA . LEU A 1 183 ? 28.118 0.912 -32.955 1.00 83.44 183 LEU A CA 1
ATOM 1440 C C . LEU A 1 183 ? 29.174 1.689 -33.745 1.00 83.44 183 LEU A C 1
ATOM 1442 O O . LEU A 1 183 ? 29.783 2.613 -33.206 1.00 83.44 183 LEU A O 1
ATOM 1446 N N . ASP A 1 184 ? 29.371 1.343 -35.012 1.00 81.44 184 ASP A N 1
ATOM 1447 C CA . ASP A 1 184 ? 30.320 2.004 -35.911 1.00 81.44 184 ASP A CA 1
ATOM 1448 C C . ASP A 1 184 ? 29.614 3.079 -36.757 1.00 81.44 184 ASP A C 1
ATOM 1450 O O . ASP A 1 184 ? 28.910 2.783 -37.726 1.00 81.44 184 ASP A O 1
ATOM 1454 N N . ILE A 1 185 ? 29.742 4.351 -36.363 1.00 80.62 185 ILE A N 1
ATOM 1455 C CA . ILE A 1 185 ? 29.038 5.470 -37.002 1.00 80.62 185 ILE A CA 1
ATOM 1456 C C . ILE A 1 185 ? 29.945 6.112 -38.051 1.00 80.62 185 ILE A C 1
ATOM 1458 O O . ILE A 1 185 ? 30.840 6.898 -37.729 1.00 80.62 185 ILE A O 1
ATOM 1462 N N . THR A 1 186 ? 29.666 5.818 -39.320 1.00 75.56 186 THR A N 1
ATOM 1463 C CA . THR A 1 186 ? 30.401 6.320 -40.491 1.00 75.56 186 THR A CA 1
ATOM 1464 C C . THR A 1 186 ? 29.487 7.069 -41.474 1.00 75.56 186 THR A C 1
ATOM 1466 O O . THR A 1 186 ? 28.260 7.011 -41.402 1.00 75.56 186 THR A O 1
ATOM 1469 N N . ASP A 1 187 ? 30.092 7.811 -42.404 1.00 69.69 187 ASP A N 1
ATOM 1470 C CA . ASP A 1 187 ? 29.437 8.496 -43.534 1.00 69.69 187 ASP A CA 1
ATOM 1471 C C . ASP A 1 187 ? 29.413 7.636 -44.817 1.00 69.69 187 ASP A C 1
ATOM 1473 O O . ASP A 1 187 ? 29.122 8.126 -45.910 1.00 69.69 187 ASP A O 1
ATOM 1477 N N . GLU A 1 188 ? 29.727 6.344 -44.704 1.00 65.19 188 GLU A N 1
ATOM 1478 C CA . GLU A 1 188 ? 29.858 5.454 -45.852 1.00 65.19 188 GLU A CA 1
ATOM 1479 C C . GLU A 1 188 ? 28.513 5.060 -46.477 1.00 65.19 188 GLU A C 1
ATOM 1481 O O . GLU A 1 188 ? 27.450 5.117 -45.857 1.00 65.19 188 GLU A O 1
ATOM 1486 N N . ARG A 1 189 ? 28.574 4.633 -47.748 1.00 57.41 189 ARG A N 1
ATOM 1487 C CA . ARG A 1 189 ? 27.474 3.993 -48.501 1.00 57.41 189 ARG A CA 1
ATOM 1488 C C . ARG A 1 189 ? 26.134 4.752 -48.448 1.00 57.41 189 ARG A C 1
ATOM 1490 O O . ARG A 1 189 ? 25.062 4.163 -48.538 1.00 57.41 189 ARG A O 1
ATOM 1497 N N . GLY A 1 190 ? 26.194 6.082 -48.359 1.00 60.19 190 GLY A N 1
ATOM 1498 C CA . GLY A 1 190 ? 25.021 6.960 -48.374 1.00 60.19 190 GLY A CA 1
ATOM 1499 C C . GLY A 1 190 ? 24.437 7.286 -46.997 1.00 60.19 190 GLY A C 1
ATOM 1500 O O . GLY A 1 190 ? 23.346 7.870 -46.940 1.00 60.19 190 GLY A O 1
ATOM 1501 N N . LYS A 1 191 ? 25.137 6.959 -45.902 1.00 66.50 191 LYS A N 1
ATOM 1502 C CA . LYS A 1 191 ? 24.890 7.517 -44.563 1.00 66.50 191 LYS A CA 1
ATOM 1503 C C . LYS A 1 191 ? 25.280 9.000 -44.540 1.00 66.50 191 LYS A C 1
ATOM 1505 O O . LYS A 1 191 ? 26.140 9.449 -45.289 1.00 66.50 191 LYS A O 1
ATOM 1510 N N . ALA A 1 192 ? 24.568 9.799 -43.752 1.00 63.59 192 ALA A N 1
ATOM 1511 C CA . ALA A 1 192 ? 24.629 11.258 -43.802 1.00 63.59 192 ALA A CA 1
ATOM 1512 C C . ALA A 1 192 ? 24.906 11.832 -42.409 1.00 63.59 192 ALA A C 1
ATOM 1514 O O . ALA A 1 192 ? 23.974 12.105 -41.647 1.00 63.59 192 ALA A O 1
ATOM 1515 N N . LEU A 1 193 ? 26.192 12.005 -42.097 1.00 65.75 193 LEU A N 1
ATOM 1516 C CA . LEU A 1 193 ? 26.659 12.642 -40.866 1.00 65.75 193 LEU A CA 1
ATOM 1517 C C . LEU A 1 193 ? 26.606 14.175 -40.967 1.00 65.75 193 LEU A C 1
ATOM 1519 O O . LEU A 1 193 ? 26.651 14.748 -42.056 1.00 65.75 193 LEU A O 1
ATOM 1523 N N . LYS A 1 194 ? 26.523 14.851 -39.813 1.00 64.62 194 LYS A N 1
ATOM 1524 C CA . LYS A 1 194 ? 26.452 16.322 -39.728 1.00 64.62 194 LYS A CA 1
ATOM 1525 C C . LYS A 1 194 ? 27.793 17.001 -40.054 1.00 64.62 194 LYS A C 1
ATOM 1527 O O . LYS A 1 194 ? 27.789 18.110 -40.579 1.00 64.62 194 LYS A O 1
ATOM 1532 N N . ALA A 1 195 ? 28.916 16.337 -39.776 1.00 62.94 195 ALA A N 1
ATOM 1533 C CA . ALA A 1 195 ? 30.266 16.759 -40.148 1.00 62.94 195 ALA A CA 1
ATOM 1534 C C . ALA A 1 195 ? 31.181 15.539 -40.369 1.00 62.94 195 ALA A C 1
ATOM 1536 O O . ALA A 1 195 ? 30.922 14.460 -39.837 1.00 62.94 195 ALA A O 1
ATOM 1537 N N . LYS A 1 196 ? 32.297 15.713 -41.096 1.00 59.62 196 LYS A N 1
ATOM 1538 C CA . LYS A 1 196 ? 33.319 14.655 -41.277 1.00 59.62 196 LYS A CA 1
ATOM 1539 C C . LYS A 1 196 ? 33.976 14.222 -39.957 1.00 59.62 196 LYS A C 1
ATOM 1541 O O . LYS A 1 196 ? 34.430 13.091 -39.845 1.00 59.62 196 LYS A O 1
ATOM 1546 N N . THR A 1 197 ? 33.991 15.102 -38.957 1.00 61.91 197 THR A N 1
ATOM 1547 C CA . THR A 1 197 ? 34.471 14.843 -37.589 1.00 61.91 197 THR A CA 1
ATOM 1548 C C . THR A 1 197 ? 33.472 14.070 -36.721 1.00 61.91 197 THR A C 1
ATOM 1550 O O . THR A 1 197 ? 33.799 13.718 -35.594 1.00 61.91 197 THR A O 1
ATOM 1553 N N . SER A 1 198 ? 32.258 13.791 -37.211 1.00 67.19 198 SER A N 1
ATOM 1554 C CA . SER A 1 198 ? 31.236 13.041 -36.466 1.00 67.19 198 SER A CA 1
ATOM 1555 C C . SER A 1 198 ? 31.379 11.516 -36.573 1.00 67.19 198 SER A C 1
ATOM 1557 O O . SER A 1 198 ? 30.577 10.810 -35.954 1.00 67.19 198 SER A O 1
ATOM 1559 N N . LYS A 1 199 ? 32.359 11.004 -37.341 1.00 77.00 199 LYS A N 1
ATOM 1560 C CA . LYS A 1 199 ? 32.665 9.566 -37.389 1.00 77.00 199 LYS A CA 1
ATOM 1561 C C . LYS A 1 199 ? 33.121 9.100 -36.008 1.00 77.00 199 LYS A C 1
ATOM 1563 O O . LYS A 1 199 ? 34.012 9.719 -35.428 1.00 77.00 199 LYS A O 1
ATOM 1568 N N . ARG A 1 200 ? 32.502 8.051 -35.467 1.00 79.94 200 ARG A N 1
ATOM 1569 C CA . ARG A 1 200 ? 32.770 7.589 -34.096 1.00 79.94 200 ARG A CA 1
ATOM 1570 C C . ARG A 1 200 ? 32.332 6.148 -33.879 1.00 79.94 200 ARG A C 1
ATOM 1572 O O . ARG A 1 200 ? 31.237 5.772 -34.281 1.00 79.94 200 ARG A O 1
ATOM 1579 N N . GLN A 1 201 ? 33.154 5.386 -33.169 1.00 80.25 201 GLN A N 1
ATOM 1580 C CA . GLN A 1 201 ? 32.729 4.135 -32.552 1.00 80.25 201 GLN A CA 1
ATOM 1581 C C . GLN A 1 201 ? 32.096 4.451 -31.193 1.00 80.25 201 GLN A C 1
ATOM 1583 O O . GLN A 1 201 ? 32.577 5.320 -30.461 1.00 80.25 201 GLN A O 1
ATOM 1588 N N . VAL A 1 202 ? 30.982 3.793 -30.884 1.00 80.69 202 VAL A N 1
ATOM 1589 C CA . VAL A 1 202 ? 30.158 4.070 -29.701 1.00 80.69 202 VAL A CA 1
ATOM 1590 C C . VAL A 1 202 ? 29.980 2.776 -28.905 1.00 80.69 202 VAL A C 1
ATOM 1592 O O . VAL A 1 202 ? 29.216 1.916 -29.347 1.00 80.69 202 VAL A O 1
ATOM 1595 N N . PRO A 1 203 ? 30.671 2.604 -27.762 1.00 81.06 203 PRO A N 1
ATOM 1596 C CA . PRO A 1 203 ? 30.544 1.407 -26.934 1.00 81.06 203 PRO A CA 1
ATOM 1597 C C . PRO A 1 203 ? 29.108 1.178 -26.455 1.00 81.06 203 PRO A C 1
ATOM 1599 O O . PRO A 1 203 ? 28.431 2.109 -26.014 1.00 81.06 203 PRO A O 1
ATOM 1602 N N . LEU A 1 204 ? 28.656 -0.071 -26.517 1.00 80.25 204 LEU A N 1
ATOM 1603 C CA . LEU A 1 204 ? 27.377 -0.524 -25.986 1.00 80.25 204 LEU A CA 1
ATOM 1604 C C . LEU A 1 204 ? 27.565 -1.036 -24.555 1.00 80.25 204 LEU A C 1
ATOM 1606 O O . LEU A 1 204 ? 28.478 -1.808 -24.270 1.00 80.25 204 LEU A O 1
ATOM 1610 N N . HIS A 1 205 ? 26.682 -0.614 -23.651 1.00 79.69 205 HIS A N 1
ATOM 1611 C CA . HIS A 1 205 ? 26.731 -1.036 -22.253 1.00 79.69 205 HIS A CA 1
ATOM 1612 C C . HIS A 1 205 ? 26.251 -2.496 -22.098 1.00 79.69 205 HIS A C 1
ATOM 1614 O O . HIS A 1 205 ? 25.244 -2.841 -22.723 1.00 79.69 205 HIS A O 1
ATOM 1620 N N . PRO A 1 206 ? 26.881 -3.342 -21.251 1.00 76.31 206 PRO A N 1
ATOM 1621 C CA . PRO A 1 206 ? 26.522 -4.762 -21.102 1.00 76.31 206 PRO A CA 1
ATOM 1622 C C . PRO A 1 206 ? 25.038 -5.033 -20.813 1.00 76.31 206 PRO A C 1
ATOM 1624 O O . PRO A 1 206 ? 24.474 -5.972 -21.367 1.00 76.31 206 PRO A O 1
ATOM 1627 N N . VAL A 1 207 ? 24.385 -4.143 -20.056 1.00 82.12 207 VAL A N 1
ATOM 1628 C CA . VAL A 1 207 ? 22.941 -4.174 -19.737 1.00 82.12 207 VAL A CA 1
ATOM 1629 C C . VAL A 1 207 ? 22.039 -4.228 -20.983 1.00 82.12 207 VAL A C 1
ATOM 1631 O O . VAL A 1 207 ? 20.929 -4.744 -20.923 1.00 82.12 207 VAL A O 1
ATOM 1634 N N . LEU A 1 208 ? 22.494 -3.766 -22.155 1.00 79.12 208 LEU A N 1
ATOM 1635 C CA . LEU A 1 208 ? 21.729 -3.945 -23.397 1.00 79.12 208 LEU A CA 1
ATOM 1636 C C . LEU A 1 208 ? 21.615 -5.426 -23.798 1.00 79.12 208 LEU A C 1
ATOM 1638 O O . LEU A 1 208 ? 20.603 -5.822 -24.372 1.00 79.12 208 LEU A O 1
ATOM 1642 N N . GLY A 1 209 ? 22.607 -6.252 -23.457 1.00 77.44 209 GLY A N 1
ATOM 1643 C CA . GLY A 1 209 ? 22.531 -7.705 -23.599 1.00 77.44 209 GLY A CA 1
ATOM 1644 C C . GLY A 1 209 ? 21.512 -8.334 -22.651 1.00 77.44 209 GLY A C 1
ATOM 1645 O O . GLY A 1 209 ? 20.727 -9.164 -23.091 1.00 77.44 209 GLY A O 1
ATOM 1646 N N . GLU A 1 210 ? 21.455 -7.876 -21.397 1.00 78.19 210 GLU A N 1
ATOM 1647 C CA . GLU A 1 210 ? 20.454 -8.302 -20.398 1.00 78.19 210 GLU A CA 1
ATOM 1648 C C . GLU A 1 210 ? 19.014 -7.952 -20.826 1.00 78.19 210 GLU A C 1
ATOM 1650 O O . GLU A 1 210 ? 18.073 -8.665 -20.492 1.00 78.19 210 GLU A O 1
ATOM 1655 N N . ILE A 1 211 ? 18.845 -6.883 -21.614 1.00 83.81 211 ILE A N 1
ATOM 1656 C CA . ILE A 1 211 ? 17.567 -6.442 -22.208 1.00 83.81 211 ILE A CA 1
ATOM 1657 C C . ILE A 1 211 ? 17.266 -7.174 -23.547 1.00 83.81 211 ILE A C 1
ATOM 1659 O O . ILE A 1 211 ? 16.266 -6.897 -24.206 1.00 83.81 211 ILE A O 1
ATOM 1663 N N . GLY A 1 212 ? 18.107 -8.124 -23.975 1.00 81.56 212 GLY A N 1
ATOM 1664 C CA . GLY A 1 212 ? 17.884 -8.937 -25.182 1.00 81.56 212 GLY A CA 1
ATOM 1665 C C . GLY A 1 212 ? 18.267 -8.261 -26.507 1.00 81.56 212 GLY A C 1
ATOM 1666 O O . GLY A 1 212 ? 17.870 -8.718 -27.579 1.00 81.56 212 GLY A O 1
ATOM 1667 N N . PHE A 1 213 ? 19.061 -7.180 -26.492 1.00 83.38 213 PHE A N 1
ATOM 1668 C CA . PHE A 1 213 ? 19.447 -6.458 -27.718 1.00 83.38 213 PHE A CA 1
ATOM 1669 C C . PHE A 1 213 ? 20.226 -7.328 -28.723 1.00 83.38 213 PHE A C 1
ATOM 1671 O O . PHE A 1 213 ? 20.093 -7.141 -29.934 1.00 83.38 213 PHE A O 1
ATOM 1678 N N . PHE A 1 214 ? 21.016 -8.293 -28.241 1.00 81.19 214 PHE A N 1
ATOM 1679 C CA . PHE A 1 214 ? 21.747 -9.226 -29.106 1.00 81.19 214 PHE A CA 1
ATOM 1680 C C . PHE A 1 214 ? 20.833 -10.302 -29.712 1.00 81.19 214 PHE A C 1
ATOM 1682 O O . PHE A 1 214 ? 20.954 -10.593 -30.897 1.00 81.19 214 PHE A O 1
ATOM 1689 N N . GLU A 1 215 ? 19.841 -10.792 -28.965 1.00 83.38 215 GLU A N 1
ATOM 1690 C CA . GLU A 1 215 ? 18.811 -11.702 -29.490 1.00 83.38 215 GLU A CA 1
ATOM 1691 C C . GLU A 1 215 ? 17.985 -11.014 -30.588 1.00 83.38 215 GLU A C 1
ATOM 1693 O O . GLU A 1 215 ? 17.764 -11.573 -31.664 1.00 83.38 215 GLU A O 1
ATOM 1698 N N . PHE A 1 216 ? 17.611 -9.747 -30.367 1.00 82.62 216 PHE A N 1
ATOM 1699 C CA . PHE A 1 216 ? 16.999 -8.907 -31.397 1.00 82.62 216 PHE A CA 1
ATOM 1700 C C . PHE A 1 216 ? 17.899 -8.777 -32.634 1.00 82.62 216 PHE A C 1
ATOM 1702 O O . PHE A 1 216 ? 17.404 -8.907 -33.752 1.00 82.62 216 PHE A O 1
ATOM 1709 N N . LEU A 1 217 ? 19.207 -8.556 -32.470 1.00 81.81 217 LEU A N 1
ATOM 1710 C CA . LEU A 1 217 ? 20.147 -8.490 -33.593 1.00 81.81 217 LEU A CA 1
ATOM 1711 C C . L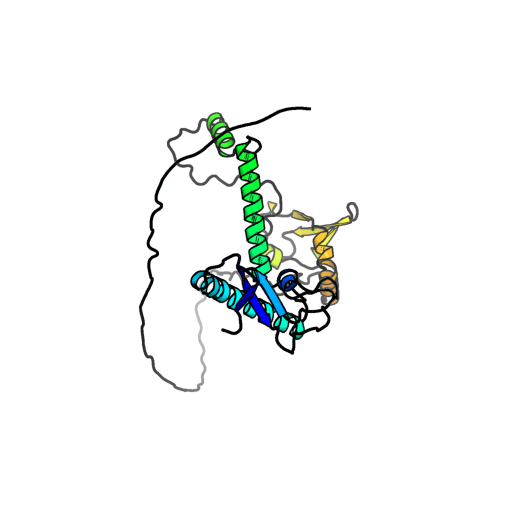EU A 1 217 ? 20.199 -9.786 -34.399 1.00 81.81 217 LEU A C 1
ATOM 1713 O O . LEU A 1 217 ? 20.162 -9.716 -35.625 1.00 81.81 217 LEU A O 1
ATOM 1717 N N . ASP A 1 218 ? 20.237 -10.947 -33.753 1.00 80.75 218 ASP A N 1
ATOM 1718 C CA . ASP A 1 218 ? 20.325 -12.227 -34.458 1.00 80.75 218 ASP A CA 1
ATOM 1719 C C . ASP A 1 218 ? 18.999 -12.601 -35.145 1.00 80.75 218 ASP A C 1
ATOM 1721 O O . ASP A 1 218 ? 19.009 -13.059 -36.290 1.00 80.75 218 ASP A O 1
ATOM 1725 N N . VAL A 1 219 ? 17.846 -12.248 -34.560 1.00 82.00 219 VAL A N 1
ATOM 1726 C CA . VAL A 1 219 ? 16.547 -12.289 -35.261 1.00 82.00 219 VAL A CA 1
ATOM 1727 C C . VAL A 1 219 ? 16.521 -11.315 -36.450 1.00 82.00 219 VAL A C 1
ATOM 1729 O O . VAL A 1 219 ? 16.018 -11.658 -37.522 1.00 82.00 219 VAL A O 1
ATOM 1732 N N . ARG A 1 220 ? 17.090 -10.106 -36.318 1.00 80.94 220 ARG A N 1
ATOM 1733 C CA . ARG A 1 220 ? 17.204 -9.140 -37.429 1.00 80.94 220 ARG A CA 1
ATOM 1734 C C . ARG A 1 220 ? 18.194 -9.591 -38.510 1.00 80.94 220 ARG A C 1
ATOM 1736 O O . ARG A 1 220 ? 17.970 -9.221 -39.658 1.00 80.94 220 ARG A O 1
ATOM 1743 N N . ARG A 1 221 ? 19.224 -10.382 -38.178 1.00 79.06 221 ARG A N 1
ATOM 1744 C CA . ARG A 1 221 ? 20.134 -11.047 -39.134 1.00 79.06 221 ARG A CA 1
ATOM 1745 C C . ARG A 1 221 ? 19.411 -12.154 -39.893 1.00 79.06 221 ARG A C 1
ATOM 1747 O O . ARG A 1 221 ? 19.387 -12.117 -41.114 1.00 79.06 221 ARG A O 1
ATOM 1754 N N . ALA A 1 222 ? 18.754 -13.076 -39.189 1.00 78.19 222 ALA A N 1
ATOM 1755 C CA . ALA A 1 222 ? 18.011 -14.179 -39.805 1.00 78.19 222 ALA A CA 1
ATOM 1756 C C . ALA A 1 222 ? 16.840 -13.703 -40.691 1.00 78.19 222 ALA A C 1
ATOM 1758 O O . ALA A 1 222 ? 16.520 -14.337 -41.693 1.00 78.19 222 ALA A O 1
ATOM 1759 N N . ALA A 1 223 ? 16.218 -12.569 -40.351 1.00 75.38 223 ALA A N 1
ATOM 1760 C CA . ALA A 1 223 ? 15.155 -11.939 -41.139 1.00 75.38 223 ALA A CA 1
ATOM 1761 C C . ALA A 1 223 ? 15.657 -10.948 -42.215 1.00 75.38 223 ALA A C 1
ATOM 1763 O O . ALA A 1 223 ? 14.847 -10.226 -42.805 1.00 75.38 223 ALA A O 1
ATOM 1764 N N . ALA A 1 224 ? 16.969 -10.858 -42.454 1.00 71.38 224 ALA A N 1
ATOM 1765 C CA . ALA A 1 224 ? 17.571 -9.992 -43.462 1.00 71.38 224 ALA A CA 1
ATOM 1766 C C . ALA A 1 224 ? 18.204 -10.816 -44.591 1.00 71.38 224 ALA A C 1
ATOM 1768 O O . ALA A 1 224 ? 18.971 -11.736 -44.341 1.00 71.38 224 ALA A O 1
ATOM 1769 N N . ALA A 1 225 ? 17.931 -10.438 -45.843 1.00 65.31 225 ALA A N 1
ATOM 1770 C CA . ALA A 1 225 ? 18.603 -11.030 -47.003 1.00 65.31 225 ALA A CA 1
ATOM 1771 C C . ALA A 1 225 ? 20.080 -10.595 -47.124 1.00 65.31 225 ALA A C 1
ATOM 1773 O O . ALA A 1 225 ? 20.885 -11.319 -47.695 1.00 65.31 225 ALA A O 1
ATOM 1774 N N . ASP A 1 226 ? 20.427 -9.428 -46.569 1.00 71.50 226 ASP A N 1
ATOM 1775 C CA . ASP A 1 226 ? 21.752 -8.813 -46.636 1.00 71.50 226 ASP A CA 1
ATOM 1776 C C . ASP A 1 226 ? 22.119 -8.134 -45.309 1.00 71.50 226 ASP A C 1
ATOM 1778 O O . ASP A 1 226 ? 21.282 -7.499 -44.662 1.00 71.50 226 ASP A O 1
ATOM 1782 N N . GLU A 1 227 ? 23.415 -8.096 -44.991 1.00 67.94 227 GLU A N 1
ATOM 1783 C CA . GLU A 1 227 ? 23.988 -7.295 -43.894 1.00 67.94 227 GLU A CA 1
ATOM 1784 C C . GLU A 1 227 ? 23.702 -5.778 -43.988 1.00 67.94 227 GLU A C 1
ATOM 1786 O O . GLU A 1 227 ? 23.876 -5.033 -43.020 1.00 67.94 227 GLU A O 1
ATOM 1791 N N . THR A 1 228 ? 23.273 -5.308 -45.165 1.00 70.31 228 THR A N 1
ATOM 1792 C CA . THR A 1 228 ? 22.848 -3.922 -45.430 1.00 70.31 228 THR A CA 1
ATOM 1793 C C . THR A 1 228 ? 21.450 -3.597 -44.888 1.00 70.31 228 THR A C 1
ATOM 1795 O O . THR A 1 228 ? 21.018 -2.444 -44.939 1.00 70.31 228 THR A O 1
ATOM 1798 N N . ALA A 1 229 ? 20.718 -4.582 -44.357 1.00 76.31 229 ALA A N 1
ATOM 1799 C CA . ALA A 1 229 ? 19.411 -4.349 -43.762 1.00 76.31 229 ALA A CA 1
ATOM 1800 C C . ALA A 1 229 ? 19.497 -3.370 -42.580 1.00 76.31 229 ALA A C 1
ATOM 1802 O O . ALA A 1 229 ? 20.381 -3.459 -41.725 1.00 76.31 229 ALA A O 1
ATOM 1803 N N . ARG A 1 230 ? 18.536 -2.438 -42.496 1.00 78.00 230 ARG A N 1
ATOM 1804 C CA . ARG A 1 230 ? 18.466 -1.489 -41.376 1.00 78.00 230 ARG A CA 1
ATOM 1805 C C . ARG A 1 230 ? 18.175 -2.204 -40.066 1.00 78.00 230 ARG A C 1
ATOM 1807 O O . ARG A 1 230 ? 17.269 -3.038 -39.998 1.00 78.00 230 ARG A O 1
ATOM 1814 N N . LEU A 1 231 ? 18.860 -1.777 -39.012 1.00 80.81 231 LEU A N 1
ATOM 1815 C CA . LEU A 1 231 ? 18.617 -2.230 -37.649 1.00 80.81 231 LEU A CA 1
ATOM 1816 C C . LEU A 1 231 ? 17.186 -1.878 -37.205 1.00 80.81 231 LEU A C 1
ATOM 1818 O O . LEU A 1 231 ? 16.433 -2.756 -36.785 1.00 80.81 231 LEU A O 1
ATOM 1822 N N . PHE A 1 232 ? 16.774 -0.623 -37.429 1.00 81.06 232 PHE A N 1
ATOM 1823 C CA . PHE A 1 232 ? 15.450 -0.092 -37.083 1.00 81.06 232 PHE A CA 1
ATOM 1824 C C . PHE A 1 232 ? 14.627 0.263 -38.343 1.00 81.06 232 PHE A C 1
ATOM 1826 O O . PHE A 1 232 ? 14.588 1.425 -38.754 1.00 81.06 232 PHE A O 1
ATOM 1833 N N . PRO A 1 233 ? 13.949 -0.707 -38.994 1.00 71.81 233 PRO A N 1
ATOM 1834 C CA . PRO A 1 233 ? 13.265 -0.479 -40.274 1.00 71.81 233 PRO A CA 1
ATOM 1835 C C . PRO A 1 233 ? 12.076 0.491 -40.176 1.00 71.81 233 PRO A C 1
ATOM 1837 O O . PRO A 1 233 ? 11.792 1.204 -41.135 1.00 71.81 233 PRO A O 1
ATOM 1840 N N . ALA A 1 234 ? 11.418 0.568 -39.014 1.00 72.12 234 ALA A N 1
ATOM 1841 C CA . ALA A 1 234 ? 10.303 1.484 -38.765 1.00 72.12 234 ALA A CA 1
ATOM 1842 C C . ALA A 1 234 ? 10.720 2.971 -38.713 1.00 72.12 234 ALA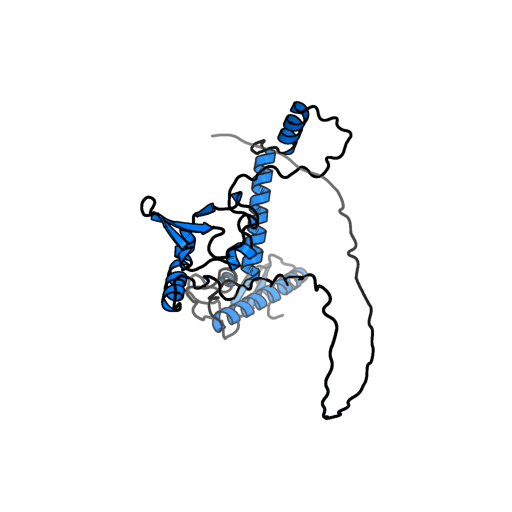 A C 1
ATOM 1844 O O . ALA A 1 234 ? 9.866 3.856 -38.759 1.00 72.12 234 ALA A O 1
ATOM 1845 N N . TRP A 1 235 ? 12.018 3.276 -38.600 1.00 69.75 235 TRP A N 1
ATOM 1846 C CA . TRP A 1 235 ? 12.504 4.649 -38.471 1.00 69.75 235 TRP A CA 1
ATOM 1847 C C . TRP A 1 235 ? 12.808 5.217 -39.863 1.00 69.75 235 TRP A C 1
ATOM 1849 O O . TRP A 1 235 ? 13.834 4.935 -40.487 1.00 69.75 235 TRP A O 1
ATOM 1859 N N . SER A 1 236 ? 11.872 6.010 -40.389 1.00 55.81 236 SER A N 1
ATOM 1860 C CA . SER A 1 236 ? 12.012 6.606 -41.721 1.00 55.81 236 SER A CA 1
ATOM 1861 C C . SER A 1 236 ? 12.997 7.784 -41.734 1.00 55.81 236 SER A C 1
ATOM 1863 O O . SER A 1 236 ? 13.014 8.630 -40.838 1.00 55.81 236 SER A O 1
ATOM 1865 N N . ARG A 1 237 ? 13.789 7.894 -42.810 1.00 54.22 237 ARG A N 1
ATOM 1866 C CA . ARG A 1 237 ? 14.427 9.164 -43.177 1.00 54.22 237 ARG A CA 1
ATOM 1867 C C . ARG A 1 237 ? 13.328 10.116 -43.648 1.00 54.22 237 ARG A C 1
ATOM 1869 O O . ARG A 1 237 ? 12.692 9.836 -44.662 1.00 54.22 237 ARG A O 1
ATOM 1876 N N . ALA A 1 238 ? 13.171 11.264 -42.989 1.00 44.34 238 ALA A N 1
ATOM 1877 C CA . ALA A 1 238 ? 12.399 12.372 -43.545 1.00 44.34 238 ALA A CA 1
ATOM 1878 C C . ALA A 1 238 ? 12.999 12.753 -44.910 1.00 44.34 238 ALA A C 1
ATOM 1880 O O . ALA A 1 238 ? 14.143 13.212 -44.995 1.00 44.34 238 ALA A O 1
ATOM 1881 N N . ALA A 1 239 ? 12.258 12.497 -45.989 1.00 42.75 239 ALA A N 1
ATOM 1882 C CA . ALA A 1 239 ? 12.761 12.651 -47.345 1.00 42.75 239 ALA A CA 1
ATOM 1883 C C . ALA A 1 239 ? 12.990 14.136 -47.658 1.00 42.75 239 ALA A C 1
ATOM 1885 O O . ALA A 1 239 ? 12.054 14.874 -47.971 1.00 42.75 239 ALA A O 1
ATOM 1886 N N . ARG A 1 240 ? 14.251 14.582 -47.595 1.00 35.88 240 ARG A N 1
ATOM 1887 C CA . ARG A 1 240 ? 14.653 15.921 -48.037 1.00 35.88 240 ARG A CA 1
ATOM 1888 C C . ARG A 1 240 ? 14.412 16.018 -49.546 1.00 35.88 240 ARG A C 1
ATOM 1890 O O . ARG A 1 240 ? 15.280 15.630 -50.328 1.00 35.88 240 ARG A O 1
ATOM 1897 N N . ARG A 1 241 ? 13.233 16.519 -49.946 1.00 33.44 241 ARG A N 1
ATOM 1898 C CA . ARG A 1 241 ? 12.920 16.874 -51.340 1.00 33.44 241 ARG A CA 1
ATOM 1899 C C . ARG A 1 241 ? 14.101 17.665 -51.898 1.00 33.44 241 ARG A C 1
ATOM 1901 O O . ARG A 1 241 ? 14.423 18.738 -51.388 1.00 33.44 241 ARG A O 1
ATOM 1908 N N . ARG A 1 242 ? 14.743 17.140 -52.944 1.00 34.91 242 ARG A N 1
ATOM 1909 C CA . ARG A 1 242 ? 15.670 17.935 -53.749 1.00 34.91 242 ARG A CA 1
ATOM 1910 C C . ARG A 1 242 ? 14.828 19.005 -54.437 1.00 34.91 242 ARG A C 1
ATOM 1912 O O . ARG A 1 242 ? 14.066 18.683 -55.343 1.00 34.91 242 ARG A O 1
ATOM 1919 N N . VAL A 1 243 ? 14.954 20.256 -54.001 1.00 38.59 243 VAL A N 1
ATOM 1920 C CA . VAL A 1 243 ? 14.484 21.409 -54.777 1.00 38.59 243 VAL A CA 1
ATOM 1921 C C . VAL A 1 243 ? 15.462 21.567 -55.939 1.00 38.59 243 VAL A C 1
ATOM 1923 O O . VAL A 1 243 ? 16.441 22.304 -55.858 1.00 38.59 243 VAL A O 1
ATOM 1926 N N . GLY A 1 244 ? 15.258 20.762 -56.981 1.00 35.19 244 GLY A N 1
ATOM 1927 C CA . GLY A 1 244 ? 15.971 20.908 -58.242 1.00 35.19 244 GLY A CA 1
ATOM 1928 C C . GLY A 1 244 ? 15.538 22.214 -58.896 1.00 35.19 244 GLY A C 1
ATOM 1929 O O . GLY A 1 244 ? 14.344 22.448 -59.059 1.00 35.19 244 GLY A O 1
ATOM 1930 N N . GLY A 1 245 ? 16.496 23.076 -59.235 1.00 34.94 245 GLY A N 1
ATOM 1931 C CA . GLY A 1 245 ? 16.208 24.321 -59.941 1.00 34.94 245 GLY A CA 1
ATOM 1932 C C . GLY A 1 245 ? 15.729 24.024 -61.358 1.00 34.94 245 GLY A C 1
ATOM 1933 O O . GLY A 1 245 ? 16.533 23.660 -62.216 1.00 34.94 245 GLY A O 1
ATOM 1934 N N . GLU A 1 246 ? 14.430 24.170 -61.602 1.00 29.27 246 GLU A N 1
ATOM 1935 C CA . GLU A 1 246 ? 13.820 23.861 -62.893 1.00 29.27 246 GLU A CA 1
ATOM 1936 C C . GLU A 1 246 ? 14.189 24.925 -63.939 1.00 29.27 246 GLU A C 1
ATOM 1938 O O . GLU A 1 246 ? 13.579 25.993 -64.046 1.00 29.27 246 GLU A O 1
ATOM 1943 N N . ARG A 1 247 ? 15.245 24.647 -64.716 1.00 34.50 247 ARG A N 1
ATOM 1944 C CA . ARG A 1 247 ? 15.580 25.445 -65.899 1.00 34.50 247 ARG A CA 1
ATOM 1945 C C . ARG A 1 247 ? 14.491 25.248 -66.952 1.00 34.50 247 ARG A C 1
ATOM 1947 O O . ARG A 1 247 ? 14.261 24.137 -67.414 1.00 34.50 247 ARG A O 1
ATOM 1954 N N . ARG A 1 248 ? 13.861 26.359 -67.340 1.00 34.69 248 ARG A N 1
ATOM 1955 C CA . ARG A 1 248 ? 12.757 26.441 -68.307 1.00 34.69 248 ARG A CA 1
ATOM 1956 C C . ARG A 1 248 ? 13.045 25.668 -69.605 1.00 34.69 248 ARG A C 1
ATOM 1958 O O . ARG A 1 248 ? 13.831 26.134 -70.426 1.00 34.69 248 ARG A O 1
ATOM 1965 N N . GLY A 1 249 ? 12.326 24.569 -69.827 1.00 29.94 249 GLY A N 1
ATOM 1966 C CA . GLY A 1 249 ? 12.028 24.037 -71.160 1.00 29.94 249 GLY A CA 1
ATOM 1967 C C . GLY A 1 249 ? 10.654 24.544 -71.612 1.00 29.94 249 GLY A C 1
ATOM 1968 O O . GLY A 1 249 ? 9.728 24.594 -70.806 1.00 29.94 249 GLY A O 1
ATOM 1969 N N . ARG A 1 250 ? 10.512 24.974 -72.872 1.00 31.56 250 ARG A N 1
ATOM 1970 C CA . ARG A 1 250 ? 9.259 25.526 -73.425 1.00 31.56 250 ARG A CA 1
ATOM 1971 C C . ARG A 1 250 ? 8.816 24.705 -74.636 1.00 31.56 250 ARG A C 1
ATOM 1973 O O . ARG A 1 250 ? 9.652 24.392 -75.475 1.00 31.56 250 ARG A O 1
ATOM 1980 N N . SER A 1 251 ? 7.500 24.499 -74.769 1.00 31.38 251 SER A N 1
ATOM 1981 C CA . SER A 1 251 ? 6.806 23.731 -75.828 1.00 31.38 251 SER A CA 1
ATOM 1982 C C . SER A 1 251 ? 7.044 22.206 -75.793 1.00 31.38 251 SER A C 1
ATOM 1984 O O . SER A 1 251 ? 8.036 21.759 -75.233 1.00 31.38 251 SER A O 1
ATOM 1986 N N . GLY A 1 252 ? 6.141 21.360 -76.307 1.00 30.44 252 GLY A N 1
ATOM 1987 C CA . GLY A 1 252 ? 4.887 21.633 -77.036 1.00 30.44 252 GLY A CA 1
ATOM 1988 C C . GLY A 1 252 ? 3.726 20.709 -76.628 1.00 30.44 252 GLY A C 1
ATOM 1989 O O . GLY A 1 252 ? 3.883 19.850 -75.767 1.00 30.44 252 GLY A O 1
ATOM 1990 N N . SER A 1 253 ? 2.544 20.920 -77.215 1.00 30.80 253 SER A N 1
ATOM 1991 C CA . SER A 1 253 ? 1.259 20.361 -76.758 1.00 30.80 253 SER A CA 1
ATOM 1992 C C . SER A 1 253 ? 0.591 19.401 -77.750 1.00 30.80 253 SER A C 1
ATOM 1994 O O . SER A 1 253 ? 0.447 19.741 -78.921 1.00 30.80 253 SER A O 1
ATOM 1996 N N . THR A 1 254 ? 0.055 18.283 -77.253 1.00 30.89 254 THR A N 1
ATOM 1997 C CA . THR A 1 254 ? -1.082 17.521 -77.827 1.00 30.89 254 THR A CA 1
ATOM 1998 C C . THR A 1 254 ? -1.665 16.670 -76.681 1.00 30.89 254 THR A C 1
ATOM 2000 O O . THR A 1 254 ? -0.905 15.986 -76.010 1.00 30.89 254 THR A O 1
ATOM 2003 N N . THR A 1 255 ? -2.893 16.868 -76.185 1.00 30.59 255 THR A N 1
ATOM 2004 C CA . THR A 1 255 ? -4.252 16.701 -76.761 1.00 30.59 255 THR A CA 1
ATOM 2005 C C . THR A 1 255 ? -4.835 15.312 -76.479 1.00 30.59 255 THR A C 1
ATOM 2007 O O . THR A 1 255 ? -4.317 14.308 -76.952 1.00 30.59 255 THR A O 1
ATOM 2010 N N . GLY A 1 256 ? -5.972 15.298 -75.770 1.00 29.38 256 GLY A N 1
ATOM 2011 C CA . GLY A 1 256 ? -6.814 14.131 -75.483 1.00 29.38 256 GLY A CA 1
ATOM 2012 C C . GLY A 1 256 ? -6.962 13.844 -73.979 1.00 29.38 256 GLY A C 1
ATOM 2013 O O . GLY A 1 256 ? -5.971 13.922 -73.263 1.00 29.38 256 GLY A O 1
ATOM 2014 N N . ALA A 1 257 ? -8.107 13.450 -73.413 1.00 28.80 257 ALA A N 1
ATOM 2015 C CA . ALA A 1 257 ? -9.556 13.571 -73.695 1.00 28.80 257 ALA A CA 1
ATOM 2016 C C . ALA A 1 257 ? -10.287 12.666 -72.658 1.00 28.80 257 ALA A C 1
ATOM 2018 O O . ALA A 1 257 ? -9.625 11.843 -72.032 1.00 28.80 257 ALA A O 1
ATOM 2019 N N . ALA A 1 258 ? -11.621 12.777 -72.517 1.00 30.22 258 ALA A N 1
ATOM 2020 C CA . ALA A 1 258 ? -12.470 12.103 -71.500 1.00 30.22 258 ALA A CA 1
ATOM 2021 C C . ALA A 1 258 ? -12.210 12.586 -70.042 1.00 30.22 258 ALA A C 1
ATOM 2023 O O . ALA A 1 258 ? -11.070 12.809 -69.656 1.00 30.22 258 ALA A O 1
ATOM 2024 N N . SER A 1 259 ? -13.179 12.963 -69.187 1.00 30.97 259 SER A N 1
ATOM 2025 C CA . SER A 1 259 ? -14.497 12.393 -68.800 1.00 30.97 259 SER A CA 1
ATOM 2026 C C . SER A 1 259 ? -14.361 11.073 -68.016 1.00 30.97 259 SER A C 1
ATOM 2028 O O . SER A 1 259 ? -13.609 10.209 -68.440 1.00 30.97 259 SER A O 1
ATOM 2030 N N . THR A 1 260 ? -15.027 10.811 -66.883 1.00 32.69 260 THR A N 1
ATOM 2031 C CA . THR A 1 260 ? -16.186 11.444 -66.185 1.00 32.69 260 THR A CA 1
ATOM 2032 C C . THR A 1 260 ? -15.970 11.212 -64.647 1.00 32.69 260 THR A C 1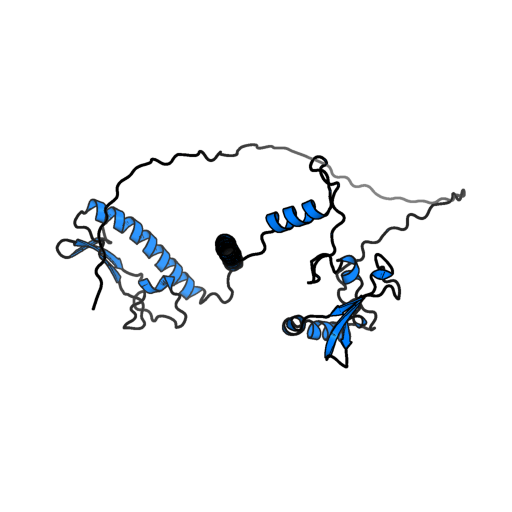
ATOM 2034 O O . THR A 1 260 ? -14.968 10.601 -64.293 1.00 32.69 260 THR A O 1
ATOM 2037 N N . SER A 1 261 ? -16.702 11.673 -63.616 1.00 34.25 261 SER A N 1
ATOM 2038 C CA . SER A 1 261 ? -18.130 11.980 -63.388 1.00 34.25 261 SER A CA 1
ATOM 2039 C C . SER A 1 261 ? -18.352 12.976 -62.216 1.00 34.25 261 SER A C 1
ATOM 2041 O O . SER A 1 261 ? -17.409 13.521 -61.651 1.00 34.25 261 SER A O 1
ATOM 2043 N N . ARG A 1 262 ? -19.621 13.216 -61.840 1.00 31.06 262 ARG A N 1
ATOM 2044 C CA . ARG A 1 262 ? -20.090 13.988 -60.665 1.00 31.06 262 ARG A CA 1
ATOM 2045 C C . ARG A 1 262 ? -20.462 13.074 -59.480 1.00 31.06 262 ARG A C 1
ATOM 2047 O O . ARG A 1 262 ? -21.103 12.063 -59.735 1.00 31.06 262 ARG A O 1
ATOM 2054 N N . SER A 1 263 ? -20.263 13.535 -58.236 1.00 34.78 263 SER A N 1
ATOM 2055 C CA . SER A 1 263 ? -21.234 13.454 -57.105 1.00 34.78 263 SER A CA 1
ATOM 2056 C C . SER A 1 263 ? -20.611 14.082 -55.836 1.00 34.78 263 SER A C 1
ATOM 2058 O O . SER A 1 263 ? -19.571 13.605 -55.403 1.00 34.78 263 SER A O 1
ATOM 2060 N N . SER A 1 264 ? -21.020 15.222 -55.258 1.00 33.44 264 SER A N 1
ATOM 2061 C CA . SER A 1 264 ? -22.331 15.732 -54.783 1.00 33.44 264 SER A CA 1
ATOM 2062 C C . SER A 1 264 ? -22.712 15.291 -53.353 1.00 33.44 264 SER A C 1
ATOM 2064 O O . SER A 1 264 ? -23.071 14.139 -53.143 1.00 33.44 264 SER A O 1
ATOM 2066 N N . GLY A 1 265 ? -22.702 16.245 -52.408 1.00 32.25 265 GLY A N 1
ATOM 2067 C CA . GLY A 1 265 ? -22.998 16.076 -50.970 1.00 32.25 265 GLY A CA 1
ATOM 2068 C C . GLY A 1 265 ? -22.069 16.979 -50.139 1.00 32.25 265 GLY A C 1
ATOM 2069 O O . GLY A 1 265 ? -20.926 16.609 -49.918 1.00 32.25 265 GLY A O 1
ATOM 2070 N N . ARG A 1 266 ? -22.359 18.262 -49.854 1.00 34.28 266 ARG A N 1
ATOM 2071 C CA . ARG A 1 266 ? -23.435 18.844 -49.006 1.00 34.28 266 ARG A CA 1
ATOM 2072 C C . ARG A 1 266 ? -23.568 18.179 -47.624 1.00 34.28 266 ARG A C 1
ATOM 2074 O O . ARG A 1 266 ? -23.599 16.961 -47.580 1.00 34.28 266 ARG A O 1
ATOM 2081 N N . THR A 1 267 ? -23.797 18.864 -46.492 1.00 31.20 267 THR A N 1
ATOM 2082 C CA . THR A 1 267 ? -23.737 20.286 -46.036 1.00 31.20 267 THR A CA 1
ATOM 2083 C C . THR A 1 267 ? -24.045 20.270 -44.510 1.00 31.20 267 THR A C 1
ATOM 2085 O O . THR A 1 267 ? -24.566 19.270 -44.033 1.00 31.20 267 THR A O 1
ATOM 2088 N N . ALA A 1 268 ? -23.808 21.378 -43.782 1.00 34.72 268 ALA A N 1
ATOM 2089 C CA . ALA A 1 268 ? -24.033 21.607 -42.334 1.00 34.72 268 ALA A CA 1
ATOM 2090 C C . ALA A 1 268 ? -22.967 20.976 -41.409 1.00 34.72 268 ALA A C 1
ATOM 2092 O O . ALA A 1 268 ? -22.664 19.799 -41.527 1.00 34.72 268 ALA A O 1
ATOM 2093 N N . ALA A 1 269 ? -22.275 21.685 -40.505 1.00 33.94 269 ALA A N 1
ATOM 2094 C CA . ALA A 1 269 ? -22.411 23.019 -39.885 1.00 33.94 269 ALA A CA 1
ATOM 2095 C C . ALA A 1 269 ? -23.496 23.176 -38.795 1.00 33.94 269 ALA A C 1
ATOM 2097 O O . ALA A 1 269 ? -24.679 23.254 -39.112 1.00 33.94 269 ALA A O 1
ATOM 2098 N N . ARG A 1 270 ? -23.033 23.287 -37.534 1.00 33.25 270 ARG A N 1
ATOM 2099 C CA . ARG A 1 270 ? -23.549 24.013 -36.336 1.00 33.25 270 ARG A CA 1
ATOM 2100 C C . ARG A 1 270 ? -22.526 23.763 -35.195 1.00 33.25 270 ARG A C 1
ATOM 2102 O O . ARG A 1 270 ? -22.029 22.651 -35.090 1.00 33.25 270 ARG A O 1
ATOM 2109 N N . THR A 1 271 ? -21.934 24.769 -34.529 1.00 32.66 271 THR A N 1
ATOM 2110 C CA . THR A 1 271 ? -22.412 25.494 -33.312 1.00 32.66 271 THR A CA 1
ATOM 2111 C C . THR A 1 271 ? -22.889 24.543 -32.196 1.00 32.66 271 THR A C 1
ATOM 2113 O O . THR A 1 271 ? -23.723 23.694 -32.487 1.00 32.66 271 THR A O 1
ATOM 2116 N N . SER A 1 272 ? -22.472 24.611 -30.922 1.00 35.34 272 SER A N 1
ATOM 2117 C CA . SER A 1 272 ? -22.077 25.748 -30.048 1.00 35.34 272 SER A CA 1
ATOM 2118 C C . SER A 1 272 ? -21.152 25.226 -28.913 1.00 35.34 272 SER A C 1
ATOM 2120 O O . SER A 1 272 ? -21.274 24.065 -28.553 1.00 35.34 272 SER A O 1
ATOM 2122 N N . ALA A 1 273 ? -20.133 25.910 -28.378 1.00 34.72 273 ALA A N 1
ATOM 2123 C CA . ALA A 1 273 ? -20.084 27.147 -27.569 1.00 34.72 273 ALA A CA 1
ATOM 2124 C C . ALA A 1 273 ? -20.554 27.049 -26.084 1.00 34.72 273 ALA A C 1
ATOM 2126 O O . ALA A 1 273 ? -21.669 27.439 -25.753 1.00 34.72 273 ALA A O 1
ATOM 2127 N N . THR A 1 274 ? -19.632 26.666 -25.186 1.00 38.72 274 THR A N 1
ATOM 2128 C CA . THR A 1 274 ? -19.564 26.931 -23.718 1.00 38.72 274 THR A CA 1
ATOM 2129 C C . THR A 1 274 ? -18.082 26.778 -23.322 1.00 38.72 274 THR A C 1
ATOM 2131 O O . THR A 1 274 ? -17.456 25.819 -23.749 1.00 38.72 274 THR A O 1
ATOM 2134 N N . ARG A 1 275 ? -17.343 27.682 -22.655 1.00 34.94 275 ARG A N 1
ATOM 2135 C CA . ARG A 1 275 ? -17.560 28.779 -21.678 1.00 34.94 275 ARG A CA 1
ATOM 2136 C C . ARG A 1 275 ? -17.836 28.305 -20.239 1.00 34.94 275 ARG A C 1
ATOM 2138 O O . ARG A 1 275 ? -18.800 27.586 -20.017 1.00 34.94 275 ARG A O 1
ATOM 2145 N N . ARG A 1 276 ? -17.069 28.883 -19.287 1.00 35.53 276 ARG A N 1
ATOM 2146 C CA . ARG A 1 276 ? -16.983 28.617 -17.822 1.00 35.53 276 ARG A CA 1
ATOM 2147 C C . ARG A 1 276 ? -16.113 27.389 -17.467 1.00 35.53 276 ARG A C 1
ATOM 2149 O O . ARG A 1 276 ? -16.102 26.434 -18.224 1.00 35.53 276 ARG A O 1
ATOM 2156 N N . SER A 1 277 ? -15.366 27.350 -16.355 1.00 34.75 277 SER A N 1
ATOM 2157 C CA . SER A 1 277 ? -14.873 28.429 -15.462 1.00 34.75 277 SER A CA 1
ATOM 2158 C C . SER A 1 277 ? -13.784 27.903 -14.509 1.00 34.75 277 SER A C 1
ATOM 2160 O O . SER A 1 277 ? -13.948 26.822 -13.952 1.00 34.75 277 SER A O 1
ATOM 2162 N N . ARG A 1 278 ? -12.723 28.684 -14.242 1.00 39.25 278 ARG A N 1
ATOM 2163 C CA . ARG A 1 278 ? -11.738 28.401 -13.174 1.00 39.25 278 ARG A CA 1
ATOM 2164 C C . ARG A 1 278 ? -12.244 28.883 -11.800 1.00 39.25 278 ARG A C 1
ATOM 2166 O O . ARG A 1 278 ? -12.649 30.042 -11.717 1.00 39.25 278 ARG A O 1
ATOM 2173 N N . PRO A 1 279 ? -12.120 28.088 -10.722 1.00 44.62 279 PRO A N 1
ATOM 2174 C CA . PRO A 1 279 ? -12.111 28.584 -9.344 1.00 44.62 279 PRO A CA 1
ATOM 2175 C C . PRO A 1 279 ? -10.681 28.942 -8.899 1.00 44.62 279 PRO A C 1
ATOM 2177 O O . PRO A 1 279 ? -9.743 28.182 -9.137 1.00 44.62 279 PRO A O 1
ATOM 2180 N N . CYS A 1 280 ? -10.500 30.078 -8.222 1.00 31.78 280 CYS A N 1
ATOM 2181 C CA . CYS A 1 280 ? -9.214 30.454 -7.624 1.00 31.78 280 CYS A CA 1
ATOM 2182 C C . CYS A 1 280 ? -9.045 29.833 -6.229 1.00 31.78 280 CYS A C 1
ATOM 2184 O O . CYS A 1 280 ? -9.952 29.915 -5.402 1.00 31.78 280 CYS A O 1
ATOM 2186 N N . TRP A 1 281 ? -7.857 29.306 -5.924 1.00 34.09 281 TRP A N 1
ATOM 2187 C CA . TRP A 1 281 ? -7.493 28.921 -4.556 1.00 34.09 281 TRP A CA 1
ATOM 2188 C C . TRP A 1 281 ? -7.226 30.168 -3.702 1.00 34.09 281 TRP A C 1
ATOM 2190 O O . TRP A 1 281 ? -6.396 31.007 -4.057 1.00 34.09 281 TRP A O 1
ATOM 2200 N N . ARG A 1 282 ? -7.914 30.295 -2.560 1.00 37.03 282 ARG A N 1
ATOM 2201 C CA . ARG A 1 282 ? -7.777 31.437 -1.640 1.00 37.03 282 ARG A CA 1
ATOM 2202 C C . ARG A 1 282 ? -6.885 31.056 -0.456 1.00 37.03 282 ARG A C 1
ATOM 2204 O O . ARG A 1 282 ? -7.140 30.063 0.214 1.00 37.03 282 ARG A O 1
ATOM 2211 N N . ARG A 1 283 ? -5.843 31.849 -0.182 1.00 36.41 283 ARG A N 1
ATOM 2212 C CA . ARG A 1 283 ? -4.953 31.644 0.977 1.00 36.41 283 ARG A CA 1
ATOM 2213 C C . ARG A 1 283 ? -5.621 32.085 2.288 1.00 36.41 283 ARG A C 1
ATOM 2215 O O . ARG A 1 283 ? -6.179 33.177 2.358 1.00 36.41 283 ARG A O 1
ATOM 2222 N N . SER A 1 284 ? -5.425 31.294 3.341 1.00 40.72 284 SER A N 1
ATOM 2223 C CA . SER A 1 284 ? -5.594 31.662 4.757 1.00 40.72 284 SER A CA 1
ATOM 2224 C C . SER A 1 284 ? -4.500 30.936 5.558 1.00 40.72 284 SER A C 1
ATOM 2226 O O . SER A 1 284 ? -4.475 29.713 5.594 1.00 40.72 284 SER A O 1
ATOM 2228 N N . ALA A 1 285 ? -3.423 31.617 5.956 1.00 38.56 285 ALA A N 1
ATOM 2229 C CA . ALA A 1 285 ? -3.312 32.433 7.174 1.00 38.56 285 ALA A CA 1
ATOM 2230 C C . ALA A 1 285 ? -3.053 31.579 8.437 1.00 38.56 285 ALA A C 1
ATOM 2232 O O . ALA A 1 285 ? -3.954 30.938 8.967 1.00 38.56 285 ALA A O 1
ATOM 2233 N N . ARG A 1 286 ? -1.798 31.587 8.920 1.00 40.50 286 ARG A N 1
ATOM 2234 C CA . ARG A 1 286 ? -1.373 30.952 10.183 1.00 40.50 286 ARG A CA 1
ATOM 2235 C C . ARG A 1 286 ? -1.522 31.929 11.364 1.00 40.50 286 ARG A C 1
ATOM 2237 O O . ARG A 1 286 ? -1.037 33.055 11.239 1.00 40.50 286 ARG A O 1
ATOM 2244 N N . PRO A 1 287 ? -2.043 31.510 12.530 1.00 52.81 287 PRO A N 1
ATOM 2245 C CA . PRO A 1 287 ? -1.817 32.213 13.792 1.00 52.81 287 PRO A CA 1
ATOM 2246 C C . PRO A 1 287 ? -0.418 31.907 14.375 1.00 52.81 287 PRO A C 1
ATOM 2248 O O . PRO A 1 287 ? 0.254 30.956 13.973 1.00 52.81 287 PRO A O 1
ATOM 2251 N N . ARG A 1 288 ? 0.031 32.729 15.332 1.00 43.03 288 ARG A N 1
ATOM 2252 C CA . ARG A 1 288 ? 1.308 32.600 16.070 1.00 43.03 288 ARG A CA 1
ATOM 2253 C C . ARG A 1 288 ? 1.035 32.201 17.532 1.00 43.03 288 ARG A C 1
ATOM 2255 O O . ARG A 1 288 ? 0.058 32.694 18.082 1.00 43.03 288 ARG A O 1
ATOM 2262 N N . GLY A 1 289 ? 1.973 31.520 18.213 1.00 37.09 289 GLY A N 1
ATOM 2263 C CA . GLY A 1 289 ? 2.249 31.869 19.625 1.00 37.09 289 GLY A CA 1
ATOM 2264 C C . GLY A 1 289 ? 2.592 30.795 20.678 1.00 37.09 289 GLY A C 1
ATOM 2265 O O . GLY A 1 289 ? 1.713 30.379 21.412 1.00 37.09 289 GLY A O 1
ATOM 2266 N N . ARG A 1 290 ? 3.907 30.621 20.914 1.00 41.94 290 ARG A N 1
ATOM 2267 C CA . ARG A 1 290 ? 4.606 30.703 22.233 1.00 41.94 290 ARG A CA 1
ATOM 2268 C C . ARG A 1 290 ? 4.435 29.630 23.349 1.00 41.94 290 ARG A C 1
ATOM 2270 O O . ARG A 1 290 ? 3.353 29.151 23.633 1.00 41.94 290 ARG A O 1
ATOM 2277 N N . ARG A 1 291 ? 5.547 29.497 24.112 1.00 40.53 291 ARG A N 1
ATOM 2278 C CA . ARG A 1 291 ? 5.786 28.828 25.428 1.00 40.53 291 ARG A CA 1
ATOM 2279 C C . ARG A 1 291 ? 5.682 27.285 25.393 1.00 40.53 291 ARG A C 1
ATOM 2281 O O . ARG A 1 291 ? 4.604 26.770 25.163 1.00 40.53 291 ARG A O 1
ATOM 2288 N N . ALA A 1 292 ? 6.736 26.466 25.508 1.00 41.16 292 ALA A N 1
ATOM 2289 C CA . ALA A 1 292 ? 8.014 26.461 26.259 1.00 41.16 292 ALA A CA 1
ATOM 2290 C C . ALA A 1 292 ? 7.941 25.908 27.700 1.00 41.16 292 ALA A C 1
ATOM 2292 O O . ALA A 1 292 ? 7.186 26.427 28.520 1.00 41.16 292 ALA A O 1
ATOM 2293 N N . ARG A 1 293 ? 8.810 24.923 27.989 1.00 43.25 293 ARG A N 1
ATOM 2294 C CA . ARG A 1 293 ? 9.409 24.544 29.289 1.00 43.25 293 ARG A CA 1
ATOM 2295 C C . ARG A 1 293 ? 10.678 23.708 29.024 1.00 43.25 293 ARG A C 1
ATOM 2297 O O . ARG A 1 293 ? 10.869 23.236 27.907 1.00 43.25 293 ARG A O 1
ATOM 2304 N N . SER A 1 294 ? 11.551 23.606 30.022 1.00 41.75 294 SER A N 1
ATOM 2305 C CA . SER A 1 294 ? 12.923 23.070 29.949 1.00 41.75 294 SER A CA 1
ATOM 2306 C C . SER A 1 294 ? 13.217 22.122 31.132 1.00 41.75 294 SER A C 1
ATOM 2308 O O . SER A 1 294 ? 12.294 21.820 31.885 1.00 41.75 294 SER A O 1
ATOM 2310 N N . PHE A 1 295 ? 14.496 21.739 31.316 1.00 41.25 295 PHE A N 1
ATOM 2311 C CA . PHE A 1 295 ? 15.069 20.845 32.352 1.00 41.25 295 PHE A CA 1
ATOM 2312 C C . PHE A 1 295 ? 14.917 19.324 32.101 1.00 41.25 295 PHE A C 1
ATOM 2314 O O . PHE A 1 295 ? 13.936 18.903 31.494 1.00 41.25 295 PHE A O 1
ATOM 2321 N N . PRO A 1 296 ? 15.841 18.485 32.624 1.00 58.28 296 PRO A N 1
ATOM 2322 C CA . PRO A 1 296 ? 17.304 18.635 32.538 1.00 58.28 296 PRO A CA 1
ATOM 2323 C C . PRO A 1 296 ? 18.013 17.302 32.181 1.00 58.28 296 PRO A C 1
ATOM 2325 O O . PRO A 1 296 ? 17.364 16.307 31.879 1.00 58.28 296 PRO A O 1
ATOM 2328 N N . ALA A 1 297 ? 19.351 17.270 32.244 1.00 48.69 297 ALA A N 1
ATOM 2329 C CA . ALA A 1 297 ? 20.152 16.058 32.049 1.00 48.69 297 ALA A CA 1
ATOM 2330 C C . ALA A 1 297 ? 20.937 15.648 33.312 1.00 48.69 297 ALA A C 1
ATOM 2332 O O . ALA A 1 297 ? 21.603 16.474 33.933 1.00 48.69 297 ALA A O 1
ATOM 2333 N N . THR A 1 298 ? 20.927 14.348 33.607 1.00 52.88 298 THR A N 1
ATOM 2334 C CA . THR A 1 298 ? 21.836 13.608 34.507 1.00 52.88 298 THR A CA 1
ATOM 2335 C C . THR A 1 298 ? 22.142 12.288 33.786 1.00 52.88 298 THR A C 1
ATOM 2337 O O . THR A 1 298 ? 21.195 11.606 33.411 1.00 52.88 298 THR A O 1
ATOM 2340 N N . ARG A 1 299 ? 23.359 11.916 33.363 1.00 48.66 299 ARG A N 1
ATOM 2341 C CA . ARG A 1 299 ? 24.740 12.020 33.893 1.00 48.66 299 ARG A CA 1
ATOM 2342 C C . ARG A 1 299 ? 25.074 10.934 34.926 1.00 48.66 299 ARG A C 1
ATOM 2344 O O . ARG A 1 299 ? 24.897 11.181 36.112 1.00 48.66 299 ARG A O 1
ATOM 2351 N N . ARG A 1 300 ? 25.737 9.876 34.427 1.00 47.28 300 ARG A N 1
ATOM 2352 C CA . ARG A 1 300 ? 26.395 8.780 35.170 1.00 47.28 300 ARG A CA 1
ATOM 2353 C C . ARG A 1 300 ? 25.417 7.860 35.925 1.00 47.28 300 ARG A C 1
ATOM 2355 O O . ARG A 1 300 ? 24.287 8.254 36.187 1.00 47.28 300 ARG A O 1
ATOM 2362 N N . GLU A 1 301 ? 25.783 6.613 36.203 1.00 50.84 301 GLU A N 1
ATOM 2363 C CA . GLU A 1 301 ? 27.118 5.975 36.093 1.00 50.84 301 GLU A CA 1
ATOM 2364 C C . GLU A 1 301 ? 27.366 5.233 34.772 1.00 50.84 301 GLU A C 1
ATOM 2366 O O . GLU A 1 301 ? 26.449 4.536 34.291 1.00 50.84 301 GLU A O 1
#

Sequence (301 aa):
MTYLIRRGSTWHFRFRLPDDLRGHAVPDHWPSNLEPLVNRKLGRLKQEITESLRTAENSIARARAGVRIGDTELLVREARRFLAEGPALTIPEDVIEFLAERRAQELLAADDALRAKGLGLDLERVREVAFAGLGVPAGEPPSEPAQAPPRRGMTRDDLGRSELAQLEVRDVRRDPETGIAFLDITDERGKALKAKTSKRQVPLHPVLGEIGFFEFLDVRRAAAADETARLFPAWSRAARRRVGGERRGRSGSTTGAASTSRSSGRTAARTSATRRSRPCWRRSARPRGRRARSFPATRRE

Radius of gyration: 36.13 Å; chains: 1; bounding box: 66×64×114 Å

Foldseek 3Di:
DVQWDDDPQFIKGKAFADPVQAFAAADPCHDPLLCQQDPPVRNGGHRMRIGTLPDNDVVSSVVSNVVVVVSVVVSSVVVVVCVVVPPDPDDDPVNVVVVVVVVVVVVVVVQVVCVVVVRDPPVVVVVVVVVVVVPDDPPDDDDPPPDDDDPDDDDPPLADLLQLLQAFLVQFDADPPVRWTWGFRQPPPPRDDPDNVSGDIGTDDCVCVVVVVVVLSVVQVVVDPDSSHRSCNVRDDPDPPPPPDDDDDDDDDDDDDDDDDDDDDDDDDDDDDDDDDDDDDDDDDDDDDDDDDDDDDDDDD

Secondary structure (DSSP, 8-state):
--SEEEETTEEEEEEEPPTTTTTPBPPTT--GGGGGGEETTTTEE-SEEEEE---S-HHHHHHHHHHHHHHHHHHHHHHHHHHHH-S-SS--HHHHHHHHHHHHHHHHHHHHHHHTTT-S--HHHHHHHHHHTTT--TTSPPP-PPPPPPPSS--TTSS-HHHHTT-BGGGEEE-TTT--EEEEE--GGG---SSGGG-EEEEPPTHHHHTTHHHHHHHHHHT-SSTTSBS-TT-------------------------------------------PPPPPP------------------

Organism: NCBI:txid200615